Protein AF-A0AAV5F3B6-F1 (afdb_monomer)

Mean predicted aligned error: 8.03 Å

InterPro domains:
  IPR004567 Type II pantothenate kinase [PF03630] (88-217)
  IPR004567 Type II pantothenate kinase [PTHR12280] (15-216)
  IPR043129 ATPase, nucleotide binding domain [SSF53067] (38-120)
  IPR043129 ATPase, nucleotide binding domain [SSF53067] (95-216)

Structure (mmCIF, N/CA/C/O backbone):
data_AF-A0AAV5F3B6-F1
#
_entry.id   AF-A0AAV5F3B6-F1
#
loop_
_atom_site.group_PDB
_atom_site.id
_atom_site.type_symbol
_atom_site.label_atom_id
_atom_site.label_alt_id
_atom_site.label_comp_id
_atom_site.label_asym_id
_atom_site.label_entity_id
_atom_site.label_seq_id
_atom_site.pdbx_PDB_ins_code
_atom_site.Cartn_x
_atom_site.Cartn_y
_atom_site.Cartn_z
_atom_site.occupancy
_atom_site.B_iso_or_equiv
_atom_site.auth_seq_id
_atom_site.auth_comp_id
_atom_site.auth_asym_id
_atom_site.auth_atom_id
_atom_site.pdbx_PDB_model_num
ATOM 1 N N . MET A 1 1 ? 31.828 6.232 -10.418 1.00 32.69 1 MET A N 1
ATOM 2 C CA . MET A 1 1 ? 31.497 5.158 -11.374 1.00 32.69 1 MET A CA 1
ATOM 3 C C . MET A 1 1 ? 29.989 5.104 -11.452 1.00 32.69 1 MET A C 1
ATOM 5 O O . MET A 1 1 ? 29.364 4.749 -10.462 1.00 32.69 1 MET A O 1
ATOM 9 N N . ASP A 1 2 ? 29.434 5.573 -12.563 1.00 35.88 2 ASP A N 1
ATOM 10 C CA . ASP A 1 2 ? 27.999 5.560 -12.844 1.00 35.88 2 ASP A CA 1
ATOM 11 C C . ASP A 1 2 ? 27.589 4.092 -13.039 1.00 35.88 2 ASP A C 1
ATOM 13 O O . ASP A 1 2 ? 27.848 3.499 -14.087 1.00 35.88 2 ASP A O 1
ATOM 17 N N . ARG A 1 3 ? 27.117 3.433 -11.970 1.00 43.25 3 ARG A N 1
ATOM 18 C CA . ARG A 1 3 ? 26.595 2.064 -12.076 1.00 43.25 3 ARG A CA 1
ATOM 19 C C . ARG A 1 3 ? 25.326 2.184 -12.905 1.00 43.25 3 ARG A C 1
ATOM 21 O O . ARG A 1 3 ? 24.381 2.815 -12.445 1.00 43.25 3 ARG A O 1
ATOM 28 N N . GLY A 1 4 ? 25.359 1.652 -14.128 1.00 45.22 4 GLY A N 1
ATOM 29 C CA . GLY A 1 4 ? 24.300 1.799 -15.122 1.00 45.22 4 GLY A CA 1
ATOM 30 C C . GLY A 1 4 ? 22.920 1.666 -14.492 1.00 45.22 4 GLY A C 1
ATOM 31 O O . GLY A 1 4 ? 22.523 0.576 -14.084 1.00 45.22 4 GLY A O 1
ATOM 32 N N . ARG A 1 5 ? 22.206 2.791 -14.375 1.00 54.03 5 ARG A N 1
ATOM 33 C CA . ARG A 1 5 ? 20.802 2.792 -13.972 1.00 54.03 5 ARG A CA 1
ATOM 34 C C . ARG A 1 5 ? 20.055 1.923 -14.968 1.00 54.03 5 ARG A C 1
ATOM 36 O O . ARG A 1 5 ? 19.946 2.291 -16.138 1.00 54.03 5 ARG A O 1
ATOM 43 N N . VAL A 1 6 ? 19.546 0.784 -14.508 1.00 61.62 6 VAL A N 1
ATOM 44 C CA . VAL A 1 6 ? 18.617 0.004 -15.317 1.00 61.62 6 VAL A CA 1
ATOM 45 C C . VAL A 1 6 ? 17.385 0.873 -15.525 1.00 61.62 6 VAL A C 1
ATOM 47 O O . VAL A 1 6 ? 16.712 1.265 -14.572 1.00 61.62 6 VAL A O 1
ATOM 50 N N . THR A 1 7 ? 17.151 1.251 -16.775 1.00 65.56 7 THR A N 1
ATOM 51 C CA . THR A 1 7 ? 15.946 1.978 -17.158 1.00 65.56 7 THR A CA 1
ATOM 52 C C . THR A 1 7 ? 14.887 0.929 -17.443 1.00 65.56 7 THR A C 1
ATOM 54 O O . THR A 1 7 ? 15.075 0.092 -18.321 1.00 65.56 7 THR A O 1
ATOM 57 N N . PHE A 1 8 ? 13.814 0.939 -16.660 1.00 77.06 8 PHE A N 1
ATOM 58 C CA . PHE A 1 8 ? 12.676 0.062 -16.891 1.00 77.06 8 PHE A CA 1
ATOM 59 C C . PHE A 1 8 ? 11.841 0.616 -18.044 1.00 77.06 8 PHE A C 1
ATOM 61 O O . PHE A 1 8 ? 11.410 1.770 -17.993 1.00 77.06 8 PHE A O 1
ATOM 68 N N . ASP A 1 9 ? 11.613 -0.209 -19.062 1.00 83.81 9 ASP A N 1
ATOM 69 C CA . ASP A 1 9 ? 10.619 0.061 -20.091 1.00 83.81 9 ASP A CA 1
ATOM 70 C C . ASP A 1 9 ? 9.290 -0.580 -19.676 1.00 83.81 9 ASP A C 1
ATOM 72 O O . ASP A 1 9 ? 9.165 -1.804 -19.617 1.00 83.81 9 ASP A O 1
ATOM 76 N N . PHE A 1 10 ? 8.316 0.266 -19.345 1.00 87.75 10 PHE A N 1
ATOM 77 C CA . PHE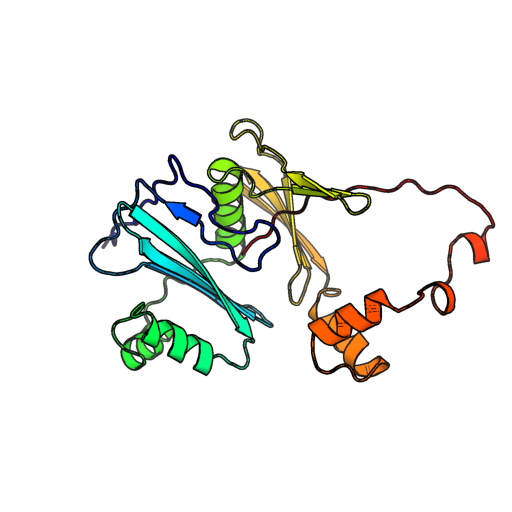 A 1 10 ? 6.962 -0.143 -18.967 1.00 87.75 10 PHE A CA 1
ATOM 78 C C . PHE A 1 10 ? 5.992 -0.133 -20.159 1.00 87.75 10 PHE A C 1
ATOM 80 O O . PHE A 1 10 ? 4.783 -0.254 -19.972 1.00 87.75 10 PHE A O 1
ATOM 87 N N . THR A 1 11 ? 6.486 0.031 -21.389 1.00 88.81 11 THR A N 1
ATOM 88 C CA . THR A 1 11 ? 5.640 -0.009 -22.585 1.00 88.81 11 THR A CA 1
ATOM 89 C C . THR A 1 11 ? 4.931 -1.359 -22.679 1.00 88.81 11 THR A C 1
ATOM 91 O O . THR A 1 11 ? 5.567 -2.409 -22.653 1.00 88.81 11 THR A O 1
ATOM 94 N N . GLY A 1 12 ? 3.599 -1.334 -22.773 1.00 88.75 12 GLY A N 1
ATOM 95 C CA . GLY A 1 12 ? 2.782 -2.550 -22.824 1.00 88.75 12 GLY A CA 1
ATOM 96 C C . GLY A 1 12 ? 2.701 -3.318 -21.502 1.00 88.75 12 GLY A C 1
ATOM 97 O O . GLY A 1 12 ? 2.283 -4.473 -21.513 1.00 88.75 12 GLY A O 1
ATOM 98 N N . ALA A 1 13 ? 3.113 -2.713 -20.385 1.00 91.88 13 ALA A N 1
ATOM 99 C CA . ALA A 1 13 ? 3.002 -3.348 -19.085 1.00 91.88 13 ALA A CA 1
ATOM 100 C C . ALA A 1 13 ? 1.536 -3.530 -18.668 1.00 91.88 13 ALA A C 1
ATOM 102 O O . ALA A 1 13 ? 0.698 -2.649 -18.864 1.00 91.88 13 ALA A O 1
ATOM 103 N N . GLU A 1 14 ? 1.235 -4.678 -18.069 1.00 92.31 14 GLU A N 1
ATOM 104 C CA . GLU A 1 14 ? -0.123 -5.050 -17.673 1.00 92.31 14 GLU A CA 1
ATOM 105 C C . GLU A 1 14 ? -0.122 -5.787 -16.335 1.00 92.31 14 GLU A C 1
ATOM 107 O O . GLU A 1 14 ? 0.789 -6.561 -16.034 1.00 92.31 14 GLU A O 1
ATOM 112 N N . ILE A 1 15 ? -1.158 -5.566 -15.527 1.00 91.19 15 ILE A N 1
ATOM 113 C CA . ILE A 1 15 ? -1.381 -6.359 -14.317 1.00 91.19 15 ILE A CA 1
ATOM 114 C C . ILE A 1 15 ? -1.911 -7.727 -14.755 1.00 91.19 15 ILE A C 1
ATOM 116 O O . ILE A 1 15 ? -2.947 -7.812 -15.414 1.00 91.19 15 ILE A O 1
ATOM 120 N N . ARG A 1 16 ? -1.209 -8.799 -14.385 1.00 89.06 16 ARG A N 1
ATOM 121 C CA . ARG A 1 16 ? -1.643 -10.179 -14.616 1.00 89.06 16 ARG A CA 1
ATOM 122 C C . ARG A 1 16 ? -2.132 -10.787 -13.313 1.00 89.06 16 ARG A C 1
ATOM 124 O O . ARG A 1 16 ? -1.423 -10.778 -12.316 1.00 89.06 16 ARG A O 1
ATOM 131 N N . GLY A 1 17 ? -3.325 -11.367 -13.335 1.00 82.75 17 GLY A N 1
ATOM 132 C CA . GLY A 1 17 ? -3.944 -11.987 -12.166 1.00 82.75 17 GLY A CA 1
ATOM 133 C C . GLY A 1 17 ? -5.201 -11.256 -11.716 1.00 82.75 17 GLY A C 1
ATOM 134 O O . GLY A 1 17 ? -5.738 -10.410 -12.428 1.00 82.75 17 GLY A O 1
ATOM 135 N N . ASP A 1 18 ? -5.691 -11.638 -10.543 1.00 78.94 18 ASP A N 1
ATOM 136 C CA . ASP A 1 18 ? -6.875 -11.036 -9.945 1.00 78.94 18 ASP A CA 1
ATOM 137 C C . ASP A 1 18 ? -6.549 -9.634 -9.407 1.00 78.94 18 ASP A C 1
ATOM 139 O O . ASP A 1 18 ? -5.638 -9.481 -8.592 1.00 78.94 18 ASP A O 1
ATOM 143 N N . LEU A 1 19 ? -7.301 -8.622 -9.853 1.00 70.88 19 LEU A N 1
ATOM 144 C CA . LEU A 1 19 ? -7.174 -7.242 -9.371 1.00 70.88 19 LEU A CA 1
ATOM 145 C C . LEU A 1 19 ? -7.590 -7.103 -7.901 1.00 70.88 19 LEU A C 1
ATOM 147 O O . LEU A 1 19 ? -7.135 -6.181 -7.229 1.00 70.88 19 LEU A O 1
ATOM 151 N N . GLU A 1 20 ? -8.434 -8.010 -7.404 1.00 69.25 20 GLU A N 1
ATOM 152 C CA . GLU A 1 20 ? -8.802 -8.086 -5.986 1.00 69.25 20 GLU A CA 1
ATOM 153 C C . GLU A 1 20 ? -7.831 -8.968 -5.178 1.00 69.25 20 GLU A C 1
ATOM 155 O O . GLU A 1 20 ? -7.863 -8.982 -3.943 1.00 69.25 20 GLU A O 1
ATOM 160 N N . GLY A 1 21 ? -6.931 -9.684 -5.860 1.00 69.25 21 GLY A N 1
ATOM 161 C CA . GLY A 1 21 ? -5.908 -10.519 -5.247 1.00 69.25 21 GLY A CA 1
ATOM 162 C C . GLY A 1 21 ? -4.825 -9.698 -4.542 1.00 69.25 21 GLY A C 1
ATOM 163 O O . GLY A 1 21 ? -4.504 -8.572 -4.921 1.00 69.25 21 GLY A O 1
ATOM 164 N N . ARG A 1 22 ? -4.198 -10.278 -3.509 1.00 73.00 22 ARG A N 1
ATOM 165 C CA . ARG A 1 22 ? -3.000 -9.672 -2.908 1.00 73.00 22 ARG A CA 1
ATOM 166 C C . ARG A 1 22 ? -1.838 -9.773 -3.902 1.00 73.00 22 ARG A C 1
ATOM 168 O O . ARG A 1 22 ? -1.475 -10.877 -4.297 1.00 73.00 22 ARG A O 1
ATOM 175 N N . ASN A 1 23 ? -1.216 -8.635 -4.212 1.00 82.81 23 ASN A N 1
ATOM 176 C CA . ASN A 1 23 ? 0.057 -8.534 -4.935 1.00 82.81 23 ASN A CA 1
ATOM 177 C C . ASN A 1 23 ? 0.071 -9.184 -6.340 1.00 82.81 23 ASN A C 1
ATOM 179 O O . ASN A 1 23 ? 0.939 -10.023 -6.603 1.00 82.81 23 ASN A O 1
ATOM 183 N N . PRO A 1 24 ? -0.849 -8.823 -7.257 1.00 90.25 24 PRO A N 1
ATOM 184 C CA . PRO A 1 24 ? -0.819 -9.372 -8.608 1.00 90.25 24 PRO A CA 1
ATOM 185 C C . PRO A 1 24 ? 0.486 -8.972 -9.328 1.00 90.25 24 PRO A C 1
ATOM 187 O O . PRO A 1 24 ? 0.923 -7.821 -9.209 1.00 90.25 24 PRO A O 1
ATOM 190 N N . PRO A 1 25 ? 1.142 -9.894 -10.056 1.00 92.00 25 PRO A N 1
ATOM 191 C CA . PRO A 1 25 ? 2.334 -9.567 -10.828 1.00 92.00 25 PRO A CA 1
ATOM 192 C C . PRO A 1 25 ? 2.024 -8.575 -11.952 1.00 92.00 25 PRO A C 1
ATOM 194 O O . PRO A 1 25 ? 0.950 -8.590 -12.553 1.00 92.00 25 PRO A O 1
ATOM 197 N N . ILE A 1 26 ? 3.003 -7.739 -12.284 1.00 92.88 26 ILE A N 1
ATOM 198 C CA . ILE A 1 26 ? 2.945 -6.840 -13.439 1.00 92.88 26 ILE A CA 1
ATOM 199 C C . ILE A 1 26 ? 3.857 -7.408 -14.516 1.00 92.88 26 ILE A C 1
ATOM 201 O O . ILE A 1 26 ? 5.066 -7.517 -14.319 1.00 92.88 26 ILE A O 1
ATOM 205 N N . PHE A 1 27 ? 3.293 -7.767 -15.662 1.00 92.81 27 PHE A N 1
ATOM 206 C CA . PHE A 1 27 ? 4.072 -8.211 -16.807 1.00 92.81 27 PHE A CA 1
ATOM 207 C C . PHE A 1 27 ? 4.740 -7.027 -17.503 1.00 92.81 27 PHE A C 1
ATOM 209 O O . PHE A 1 27 ? 4.128 -5.981 -17.697 1.00 92.81 27 PHE A O 1
ATOM 216 N N . LEU A 1 28 ? 6.000 -7.214 -17.886 1.00 90.88 28 LEU A N 1
ATOM 217 C CA . LEU A 1 28 ? 6.871 -6.243 -18.534 1.00 90.88 28 LEU A CA 1
ATOM 218 C C . LEU A 1 28 ? 7.398 -6.865 -19.842 1.00 90.88 28 LEU A C 1
ATOM 220 O O . LEU A 1 28 ? 8.428 -7.546 -19.820 1.00 90.88 28 LEU A O 1
ATOM 224 N N . PRO A 1 29 ? 6.716 -6.665 -20.987 1.00 86.56 29 PRO A N 1
ATOM 225 C CA . PRO A 1 29 ? 7.078 -7.326 -22.246 1.00 86.56 29 PRO A CA 1
ATOM 226 C C . PRO A 1 29 ? 8.406 -6.832 -22.825 1.00 86.56 29 PRO A C 1
ATOM 228 O O . PRO A 1 29 ? 9.132 -7.588 -23.463 1.00 86.56 29 PRO A O 1
ATOM 231 N N . CYS A 1 30 ? 8.727 -5.555 -22.617 1.00 82.12 30 CYS A N 1
ATOM 232 C CA . CYS A 1 30 ? 9.922 -4.918 -23.172 1.00 82.12 30 CYS A CA 1
ATOM 233 C C . CYS A 1 30 ? 11.153 -5.062 -22.269 1.00 82.12 30 CYS A C 1
ATOM 235 O O . CYS A 1 30 ? 12.254 -4.667 -22.655 1.00 82.12 30 CYS A O 1
ATOM 237 N N . LEU A 1 31 ? 10.988 -5.640 -21.077 1.00 74.81 31 LEU A N 1
ATOM 238 C CA . LEU A 1 31 ? 12.096 -5.932 -20.187 1.00 74.81 31 LEU A CA 1
ATOM 239 C C . LEU A 1 31 ? 12.569 -7.364 -20.431 1.00 74.81 31 LEU A C 1
ATOM 241 O O . LEU A 1 31 ? 11.905 -8.328 -20.067 1.00 74.81 31 LEU A O 1
ATOM 245 N N . GLN A 1 32 ? 13.754 -7.490 -21.018 1.00 67.62 32 GLN A N 1
ATOM 246 C CA . GLN A 1 32 ? 14.528 -8.724 -20.980 1.00 67.62 32 GLN A CA 1
ATOM 247 C C . GLN A 1 32 ? 15.550 -8.558 -19.865 1.00 67.62 32 GLN A C 1
ATOM 249 O O . GLN A 1 32 ? 16.559 -7.868 -20.030 1.00 67.62 32 GLN A O 1
ATOM 254 N N . THR A 1 33 ? 15.262 -9.109 -18.687 1.00 58.97 33 THR A N 1
ATOM 255 C CA . THR A 1 33 ? 16.208 -9.055 -17.572 1.00 58.97 33 THR A CA 1
ATOM 256 C C . THR A 1 33 ? 17.557 -9.639 -17.990 1.00 58.97 33 THR A C 1
ATOM 258 O O . THR A 1 33 ? 17.635 -10.744 -18.530 1.00 58.97 33 THR A O 1
ATOM 261 N N . ALA A 1 34 ? 18.634 -8.896 -17.714 1.00 56.25 34 ALA A N 1
ATOM 262 C CA . ALA A 1 34 ? 19.990 -9.432 -17.727 1.00 56.25 34 ALA A CA 1
ATOM 263 C C . ALA A 1 34 ? 20.096 -10.625 -16.754 1.00 56.25 34 ALA A C 1
ATOM 265 O O . ALA A 1 34 ? 19.210 -10.841 -15.931 1.00 56.25 34 ALA A O 1
ATOM 266 N N . ALA A 1 35 ? 21.200 -11.375 -16.802 1.00 58.31 35 ALA A N 1
ATOM 267 C CA . ALA A 1 35 ? 21.408 -12.601 -16.017 1.00 58.31 35 ALA A CA 1
ATOM 268 C C . ALA A 1 35 ? 21.230 -12.474 -14.481 1.00 58.31 35 ALA A C 1
ATOM 270 O O . ALA A 1 35 ? 21.263 -13.490 -13.793 1.00 58.31 35 ALA A O 1
ATOM 271 N N . SER A 1 36 ? 21.053 -11.264 -13.935 1.00 65.69 36 SER A N 1
ATOM 272 C CA . SER A 1 36 ? 20.777 -11.012 -12.519 1.00 65.69 36 SER A CA 1
ATOM 273 C C . SER A 1 36 ? 19.402 -10.352 -12.314 1.00 65.69 36 SER A C 1
ATOM 275 O O . SER A 1 36 ? 19.165 -9.293 -12.908 1.00 65.69 36 SER A O 1
ATOM 277 N N . PRO A 1 37 ? 18.534 -10.899 -11.443 1.00 78.12 37 PRO A N 1
ATOM 278 C CA . PRO A 1 37 ? 17.270 -10.266 -11.076 1.00 78.12 37 PRO A CA 1
ATOM 279 C C . PRO A 1 37 ? 17.505 -8.943 -10.334 1.00 78.12 37 PRO A C 1
ATOM 281 O O . PRO A 1 37 ? 18.480 -8.777 -9.599 1.00 78.12 37 PRO A O 1
ATOM 284 N N . LEU A 1 38 ? 16.596 -7.989 -10.522 1.00 83.44 38 LEU A N 1
ATOM 285 C CA . LEU A 1 38 ? 16.545 -6.753 -9.749 1.00 83.44 38 LEU A CA 1
ATOM 286 C C . LEU A 1 38 ? 15.642 -6.947 -8.536 1.00 83.44 38 LEU A C 1
ATOM 288 O O . LEU A 1 38 ? 14.578 -7.554 -8.644 1.00 83.44 38 LEU A O 1
ATOM 292 N N . VAL A 1 39 ? 16.054 -6.394 -7.397 1.00 86.50 39 VAL A N 1
ATOM 293 C CA . VAL A 1 39 ? 15.295 -6.419 -6.145 1.00 86.50 39 VAL A CA 1
ATOM 294 C C . VAL A 1 39 ? 15.350 -5.047 -5.478 1.00 86.50 39 VAL A C 1
ATOM 296 O O . VAL A 1 39 ? 16.411 -4.434 -5.365 1.00 86.50 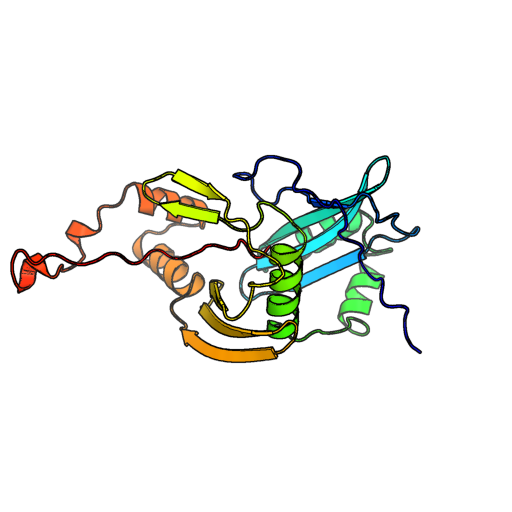39 VAL A O 1
ATOM 299 N N . ALA A 1 40 ? 14.192 -4.566 -5.041 1.00 88.94 40 ALA A N 1
ATOM 300 C CA . ALA A 1 40 ? 14.013 -3.378 -4.223 1.00 88.94 40 ALA A CA 1
ATOM 301 C C . ALA A 1 40 ? 13.290 -3.768 -2.932 1.00 88.94 40 ALA A C 1
ATOM 303 O O . ALA A 1 40 ? 12.422 -4.641 -2.942 1.00 88.94 40 ALA A O 1
ATOM 304 N N . ILE A 1 41 ? 13.668 -3.136 -1.818 1.00 89.50 41 ILE A N 1
ATOM 305 C CA . ILE A 1 41 ? 13.172 -3.488 -0.486 1.00 89.50 41 ILE A CA 1
ATOM 306 C C . ILE A 1 41 ? 12.808 -2.215 0.272 1.00 89.50 41 ILE A C 1
ATOM 308 O O . ILE A 1 41 ? 13.654 -1.339 0.455 1.00 89.50 41 ILE A O 1
ATOM 312 N N . ASP A 1 42 ? 11.566 -2.147 0.744 1.00 91.56 42 ASP A N 1
ATOM 313 C CA . ASP A 1 42 ? 11.080 -1.143 1.690 1.00 91.56 42 ASP A CA 1
ATOM 314 C C . ASP A 1 42 ? 10.930 -1.777 3.079 1.00 91.56 42 ASP A C 1
ATOM 316 O O . ASP A 1 42 ? 10.076 -2.639 3.299 1.00 91.56 42 ASP A O 1
ATOM 320 N N . ILE A 1 43 ? 11.764 -1.350 4.030 1.00 89.88 43 ILE A N 1
ATOM 321 C CA . ILE A 1 43 ? 11.716 -1.806 5.424 1.00 89.88 43 ILE A CA 1
ATOM 322 C C . ILE A 1 43 ? 10.998 -0.745 6.262 1.00 89.88 43 ILE A C 1
ATOM 324 O O . ILE A 1 43 ? 11.615 0.181 6.792 1.00 89.88 43 ILE A O 1
ATOM 328 N N . GLY A 1 44 ? 9.690 -0.921 6.433 1.00 89.19 44 GLY A N 1
ATOM 329 C CA . GLY A 1 44 ? 8.859 -0.028 7.231 1.00 89.19 44 GLY A CA 1
ATOM 330 C C . GLY A 1 44 ? 8.956 -0.261 8.744 1.00 89.19 44 GLY A C 1
ATOM 331 O O . GLY A 1 44 ? 9.786 -1.014 9.266 1.00 89.19 44 GLY A O 1
ATOM 332 N N . GLY A 1 45 ? 8.056 0.390 9.487 1.00 88.94 45 GLY A N 1
ATOM 333 C CA . GLY A 1 45 ? 7.901 0.188 10.933 1.00 88.94 45 GLY A CA 1
ATOM 334 C C . GLY A 1 45 ? 7.335 -1.189 11.295 1.00 88.94 45 GLY A C 1
ATOM 335 O O . GLY A 1 45 ? 7.777 -1.792 12.269 1.00 88.94 45 GLY A O 1
ATOM 336 N N . THR A 1 46 ? 6.408 -1.697 10.479 1.00 91.00 46 THR A N 1
ATOM 337 C CA . THR A 1 46 ? 5.656 -2.939 10.741 1.00 91.00 46 THR A CA 1
ATOM 338 C C . THR A 1 46 ? 5.894 -4.027 9.695 1.00 91.00 46 THR A C 1
ATOM 340 O O . THR A 1 46 ? 5.947 -5.201 10.048 1.00 91.00 46 THR A O 1
ATOM 343 N N . LEU A 1 47 ? 6.054 -3.653 8.425 1.00 93.31 47 LEU A N 1
ATOM 344 C CA . LEU A 1 47 ? 6.158 -4.576 7.294 1.00 93.31 47 LEU A CA 1
ATOM 345 C C . LEU A 1 47 ? 7.435 -4.319 6.499 1.00 93.31 47 LEU A C 1
ATOM 347 O O . LEU A 1 47 ? 7.874 -3.173 6.388 1.00 93.31 47 LEU A O 1
ATOM 351 N N . ILE A 1 48 ? 7.967 -5.381 5.909 1.00 92.75 48 ILE A N 1
ATOM 352 C CA . ILE A 1 48 ? 8.986 -5.359 4.865 1.00 92.75 48 ILE A CA 1
ATOM 353 C C . ILE A 1 48 ? 8.277 -5.674 3.549 1.00 92.75 48 ILE A C 1
ATOM 355 O O . ILE A 1 48 ? 7.540 -6.657 3.481 1.00 92.75 48 ILE A O 1
ATOM 359 N N . LYS A 1 49 ? 8.478 -4.858 2.516 1.00 93.88 49 LYS A N 1
ATOM 360 C CA . LYS A 1 49 ? 7.938 -5.103 1.175 1.00 93.88 49 LYS A CA 1
ATOM 361 C C . LYS A 1 49 ? 9.085 -5.268 0.200 1.00 93.88 49 LYS A C 1
ATOM 363 O O . LYS A 1 49 ? 10.089 -4.563 0.294 1.00 93.88 49 LYS A O 1
ATOM 368 N N . LEU A 1 50 ? 8.925 -6.204 -0.719 1.00 93.38 50 LEU A N 1
ATOM 369 C CA . LEU A 1 50 ? 9.855 -6.469 -1.799 1.00 93.38 50 LEU A CA 1
ATOM 370 C C . LEU A 1 50 ? 9.147 -6.240 -3.120 1.00 93.38 50 LEU A C 1
ATOM 372 O O . LEU A 1 50 ? 8.032 -6.722 -3.306 1.00 93.38 50 LEU A O 1
ATOM 376 N N . ALA A 1 51 ? 9.849 -5.598 -4.042 1.00 92.94 51 ALA A N 1
ATOM 377 C CA . ALA A 1 51 ? 9.525 -5.598 -5.457 1.00 92.94 51 ALA A CA 1
ATOM 378 C C . ALA A 1 51 ? 10.718 -6.201 -6.202 1.00 92.94 51 ALA A C 1
ATOM 380 O O . ALA A 1 51 ? 11.851 -5.753 -6.018 1.00 92.94 51 ALA A O 1
ATOM 381 N N . TYR A 1 52 ? 10.496 -7.239 -7.001 1.00 91.38 52 TYR A N 1
ATOM 382 C CA . TYR A 1 52 ? 11.577 -7.948 -7.681 1.00 91.38 52 TYR A CA 1
ATOM 383 C C . TYR A 1 52 ? 11.167 -8.415 -9.070 1.00 91.38 52 TYR A C 1
ATOM 385 O O . TYR A 1 52 ? 9.991 -8.643 -9.343 1.00 91.38 52 TYR A O 1
ATOM 393 N N . THR A 1 53 ? 12.142 -8.540 -9.964 1.00 89.94 53 THR A N 1
ATOM 394 C CA . THR A 1 53 ? 11.908 -9.004 -11.333 1.00 89.94 53 THR A CA 1
ATOM 395 C C . THR A 1 53 ? 12.150 -10.502 -11.450 1.00 89.94 53 THR A C 1
ATOM 397 O O . THR A 1 53 ? 13.204 -10.974 -11.022 1.00 89.94 53 THR A O 1
ATOM 400 N N . ALA A 1 54 ? 11.247 -11.222 -12.107 1.00 89.00 54 ALA A N 1
ATOM 401 C CA . ALA A 1 54 ? 11.416 -12.624 -12.476 1.00 89.00 54 ALA A CA 1
ATOM 402 C C . ALA A 1 54 ? 11.270 -12.799 -13.995 1.00 89.00 54 ALA A C 1
ATOM 404 O O . ALA A 1 54 ? 10.412 -12.169 -14.613 1.00 89.00 54 ALA A O 1
ATOM 405 N N . SER A 1 55 ? 12.086 -13.657 -14.612 1.00 85.81 55 SER A N 1
ATOM 406 C CA . SER A 1 55 ? 11.937 -13.999 -16.033 1.00 85.81 55 SER A CA 1
ATOM 407 C C . SER A 1 55 ? 10.622 -14.746 -16.268 1.00 85.81 55 SER A C 1
ATOM 409 O O . SER A 1 55 ? 10.308 -15.689 -15.542 1.00 85.81 55 SER A O 1
ATOM 411 N N . CYS A 1 56 ? 9.868 -14.356 -17.295 1.00 81.75 56 CYS A N 1
ATOM 412 C CA . CYS A 1 56 ? 8.589 -14.968 -17.640 1.00 81.75 56 CYS A CA 1
ATOM 413 C C . CYS A 1 56 ? 8.445 -15.078 -19.163 1.00 81.75 56 CYS A C 1
ATOM 415 O O . CYS A 1 56 ? 8.095 -14.105 -19.829 1.00 81.75 56 CYS A O 1
ATOM 417 N N . GLY A 1 57 ? 8.714 -16.273 -19.707 1.00 81.00 57 GLY A N 1
ATOM 418 C CA . GLY A 1 57 ? 8.591 -16.572 -21.139 1.00 81.00 57 GLY A CA 1
ATOM 419 C C . GLY A 1 57 ? 9.324 -15.555 -22.016 1.00 81.00 57 GLY A C 1
ATOM 420 O O . GLY A 1 57 ? 10.550 -15.477 -21.983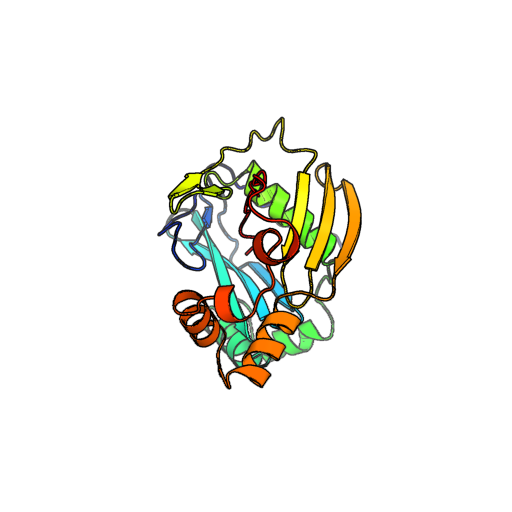 1.00 81.00 57 GLY A O 1
ATOM 421 N N . ASP A 1 58 ? 8.544 -14.768 -22.757 1.00 81.00 58 ASP A N 1
ATOM 422 C CA . ASP A 1 58 ? 9.019 -13.772 -23.722 1.00 81.00 58 ASP A CA 1
ATOM 423 C C . ASP A 1 58 ? 9.344 -12.394 -23.097 1.00 81.00 58 ASP A C 1
ATOM 425 O O . ASP A 1 58 ? 9.685 -11.461 -23.822 1.00 81.00 58 ASP A O 1
ATOM 429 N N . GLY A 1 59 ? 9.253 -12.246 -21.769 1.00 85.94 59 GLY A N 1
ATOM 430 C CA . GLY A 1 59 ? 9.560 -11.003 -21.050 1.00 85.94 59 GLY A CA 1
ATOM 431 C C . GLY A 1 59 ? 9.914 -11.218 -19.574 1.00 85.94 59 GLY A C 1
ATOM 432 O O . GLY A 1 59 ? 10.477 -12.246 -19.180 1.00 85.94 59 GLY A O 1
ATOM 433 N N . SER A 1 60 ? 9.568 -10.246 -18.731 1.00 89.81 60 SER A N 1
ATOM 434 C CA . SER A 1 60 ? 9.758 -10.316 -17.278 1.00 89.81 60 SER A CA 1
ATOM 435 C C . SER A 1 60 ? 8.481 -9.951 -16.527 1.00 89.81 60 SER A C 1
ATOM 437 O O . SER A 1 60 ? 7.584 -9.312 -17.062 1.00 89.81 60 SER A O 1
ATOM 439 N N . GLU A 1 61 ? 8.402 -10.332 -15.260 1.00 91.50 61 GLU A N 1
ATOM 440 C CA . GLU A 1 61 ? 7.360 -9.896 -14.335 1.00 91.50 61 GLU A CA 1
ATOM 441 C C . GLU A 1 61 ? 7.981 -9.112 -13.186 1.00 91.50 61 GLU A C 1
ATOM 443 O O . GLU A 1 61 ? 8.960 -9.558 -12.590 1.00 91.50 61 GLU A O 1
ATOM 448 N N . LEU A 1 62 ? 7.386 -7.973 -12.845 1.00 92.12 62 LEU A N 1
ATOM 449 C CA . LEU A 1 62 ? 7.573 -7.329 -11.555 1.00 92.12 62 LEU A CA 1
ATOM 450 C C . LEU A 1 62 ? 6.620 -7.986 -10.554 1.00 92.12 62 LEU A C 1
ATOM 452 O O . LEU A 1 62 ? 5.399 -7.926 -10.702 1.00 92.12 62 LEU A O 1
ATOM 456 N N . ARG A 1 63 ? 7.193 -8.634 -9.548 1.00 93.12 63 ARG A N 1
ATOM 457 C CA . ARG A 1 63 ? 6.487 -9.363 -8.497 1.00 93.12 63 ARG A CA 1
ATOM 458 C C . ARG A 1 63 ? 6.680 -8.678 -7.159 1.00 93.12 63 ARG A C 1
ATOM 460 O O . ARG A 1 63 ? 7.677 -7.985 -6.944 1.00 93.12 63 ARG A O 1
ATOM 467 N N . PHE A 1 64 ? 5.741 -8.926 -6.253 1.00 93.69 64 PHE A N 1
ATOM 468 C CA . PHE A 1 64 ? 5.739 -8.319 -4.932 1.00 93.69 64 PHE A CA 1
ATOM 469 C C . PHE A 1 64 ? 5.614 -9.369 -3.838 1.00 93.69 64 PHE A C 1
ATOM 471 O O . PHE A 1 64 ? 4.871 -10.341 -3.967 1.00 93.69 64 PHE A O 1
ATOM 478 N N . ALA A 1 65 ? 6.331 -9.155 -2.742 1.00 93.69 65 ALA A N 1
ATOM 479 C CA . ALA A 1 65 ? 6.221 -9.967 -1.540 1.00 93.69 65 ALA A CA 1
ATOM 480 C C . ALA A 1 65 ? 6.202 -9.065 -0.306 1.00 93.69 65 ALA A C 1
ATOM 482 O O . ALA A 1 65 ? 6.809 -7.995 -0.291 1.00 93.69 65 ALA A O 1
ATOM 483 N N . THR A 1 66 ? 5.500 -9.494 0.737 1.00 93.31 66 THR A N 1
ATOM 484 C CA . THR A 1 66 ? 5.350 -8.721 1.971 1.00 93.31 66 THR A CA 1
ATOM 485 C C . THR A 1 66 ? 5.563 -9.629 3.167 1.00 93.31 66 THR A C 1
ATOM 487 O O . THR A 1 66 ? 4.978 -10.706 3.246 1.00 93.31 66 THR A O 1
ATOM 490 N N . PHE A 1 67 ? 6.372 -9.167 4.111 1.00 93.00 67 PHE A N 1
ATOM 491 C CA . PHE A 1 67 ? 6.713 -9.880 5.334 1.00 93.00 67 PHE A CA 1
ATOM 492 C C . PHE A 1 67 ? 6.460 -8.978 6.533 1.00 93.00 67 PHE A C 1
ATOM 494 O O . PHE A 1 67 ? 6.608 -7.757 6.464 1.00 93.00 67 PHE A O 1
ATOM 501 N N . GLU A 1 68 ? 6.108 -9.569 7.667 1.00 91.62 68 GLU A N 1
ATOM 502 C CA . GLU A 1 68 ? 6.117 -8.830 8.923 1.00 91.62 68 GLU A CA 1
ATOM 503 C C . GLU A 1 68 ? 7.561 -8.521 9.317 1.00 91.62 68 GLU A C 1
ATOM 505 O O . GLU A 1 68 ? 8.440 -9.371 9.205 1.00 91.62 68 GLU A O 1
ATOM 510 N N . LYS A 1 69 ? 7.827 -7.310 9.812 1.00 90.12 69 LYS A N 1
ATOM 511 C CA . LYS A 1 69 ? 9.193 -6.863 10.121 1.00 90.12 69 LYS A CA 1
ATOM 512 C C . LYS A 1 69 ? 9.922 -7.776 11.103 1.00 90.12 69 LYS A C 1
ATOM 514 O O . LYS A 1 69 ? 11.131 -7.945 11.002 1.00 90.12 69 LYS A O 1
ATOM 519 N N . HIS A 1 70 ? 9.197 -8.346 12.062 1.00 90.06 70 HIS A N 1
ATOM 520 C CA . HIS A 1 70 ? 9.774 -9.257 13.048 1.00 90.06 70 HIS A CA 1
ATOM 521 C C . HIS A 1 70 ? 10.122 -10.639 12.462 1.00 90.06 70 HIS A C 1
ATOM 523 O O . HIS A 1 70 ? 10.843 -11.392 13.102 1.00 90.06 70 HIS A O 1
ATOM 529 N N . ARG A 1 71 ? 9.658 -10.943 11.242 1.00 90.38 71 ARG A N 1
ATOM 530 C CA . ARG A 1 71 ? 9.973 -12.140 10.445 1.00 90.38 71 ARG A CA 1
ATOM 531 C C . ARG A 1 71 ? 10.986 -11.813 9.341 1.00 90.38 71 ARG A C 1
ATOM 533 O O . ARG A 1 71 ? 10.853 -12.234 8.196 1.00 90.38 71 ARG A O 1
ATOM 540 N N . LEU A 1 72 ? 11.988 -11.001 9.680 1.00 87.50 72 LEU A N 1
ATOM 541 C CA . LEU A 1 72 ? 13.044 -10.588 8.753 1.00 87.50 72 LEU A CA 1
ATOM 542 C C . LEU A 1 72 ? 13.838 -11.791 8.213 1.00 87.50 72 LEU A C 1
ATOM 544 O O . LEU A 1 72 ? 14.240 -11.777 7.053 1.00 87.50 72 LEU A O 1
ATOM 548 N N . ASP A 1 73 ? 14.022 -12.837 9.020 1.00 88.31 73 ASP A N 1
ATOM 549 C CA . ASP A 1 73 ? 14.699 -14.060 8.581 1.00 88.31 73 ASP A CA 1
ATOM 550 C C . ASP A 1 73 ? 13.940 -14.769 7.454 1.00 88.31 73 ASP A C 1
ATOM 552 O O . ASP A 1 73 ? 14.551 -15.098 6.440 1.00 88.31 73 ASP A O 1
ATOM 556 N N . ASP A 1 74 ? 12.615 -14.888 7.554 1.00 92.50 74 ASP A N 1
ATOM 557 C CA . ASP A 1 74 ? 11.775 -15.479 6.504 1.00 92.50 74 ASP A CA 1
ATOM 558 C C . ASP A 1 74 ? 11.851 -14.676 5.197 1.00 92.50 74 ASP A C 1
ATOM 560 O O . ASP A 1 74 ? 11.869 -15.242 4.104 1.00 92.50 74 ASP A O 1
ATOM 564 N N . CYS A 1 75 ? 11.946 -13.345 5.295 1.00 90.88 75 CYS A N 1
ATOM 565 C CA . CYS A 1 75 ? 12.199 -12.489 4.136 1.00 90.88 75 CYS A CA 1
ATOM 566 C C . CYS A 1 75 ? 13.550 -12.824 3.484 1.00 90.88 75 CYS A C 1
ATOM 568 O O . CYS A 1 75 ? 13.650 -12.841 2.258 1.00 90.88 75 CYS A O 1
ATOM 570 N N . PHE A 1 76 ? 14.599 -13.086 4.268 1.00 86.38 76 PHE A N 1
ATOM 571 C CA . PHE A 1 76 ? 15.906 -13.463 3.725 1.00 86.38 76 PHE A CA 1
ATOM 572 C C . PHE A 1 76 ? 15.905 -14.863 3.115 1.00 86.38 76 PHE A C 1
ATOM 574 O O . PHE A 1 76 ? 16.487 -15.053 2.047 1.00 86.38 76 PHE A O 1
ATOM 581 N N . GLU A 1 77 ? 15.244 -15.822 3.760 1.00 89.31 77 GLU A N 1
ATOM 582 C CA . GLU A 1 77 ? 15.058 -17.169 3.217 1.00 89.31 77 GLU A CA 1
ATOM 583 C C . GLU A 1 77 ? 14.322 -17.119 1.877 1.00 89.31 77 GLU A C 1
ATOM 585 O O . GLU A 1 77 ? 14.745 -17.768 0.922 1.00 89.31 77 GLU A O 1
ATOM 590 N N . PHE A 1 78 ? 13.295 -16.272 1.764 1.00 91.88 78 PHE A N 1
ATOM 591 C CA . PHE A 1 78 ? 12.586 -16.036 0.511 1.00 91.88 78 PHE A CA 1
ATOM 592 C C . PHE A 1 78 ? 13.494 -15.458 -0.584 1.00 91.88 78 PHE A C 1
ATOM 594 O O . PHE A 1 78 ? 13.553 -16.005 -1.682 1.00 91.88 78 PHE A O 1
ATOM 601 N N . ILE A 1 79 ? 14.247 -14.389 -0.292 1.00 88.62 79 ILE A N 1
ATOM 602 C CA . ILE A 1 79 ? 15.182 -13.775 -1.255 1.00 88.62 79 ILE A CA 1
ATOM 603 C C . ILE A 1 79 ? 16.200 -14.811 -1.761 1.00 88.62 79 ILE A C 1
ATOM 605 O O . ILE A 1 79 ? 16.539 -14.818 -2.946 1.00 88.62 79 ILE A O 1
ATOM 609 N N . GLN A 1 80 ? 16.692 -15.678 -0.871 1.00 85.62 80 GLN A N 1
ATOM 610 C CA . GLN A 1 80 ? 17.636 -16.734 -1.222 1.00 85.62 80 GLN A CA 1
ATOM 611 C C . GLN A 1 80 ? 16.983 -17.825 -2.080 1.00 85.62 80 GLN A C 1
ATOM 613 O O . GLN A 1 80 ? 17.573 -18.236 -3.077 1.00 85.62 80 GLN A O 1
ATOM 618 N N . ALA A 1 81 ? 15.783 -18.280 -1.712 1.00 89.06 81 ALA A N 1
ATOM 619 C CA . ALA A 1 81 ? 15.045 -19.307 -2.445 1.00 89.06 81 ALA A CA 1
ATOM 620 C C . ALA A 1 81 ? 14.689 -18.860 -3.873 1.00 89.06 81 ALA A C 1
ATOM 622 O O . ALA A 1 81 ? 14.792 -19.651 -4.807 1.00 89.06 81 ALA A O 1
ATOM 623 N N . GLU A 1 82 ? 14.355 -17.581 -4.050 1.00 88.38 82 GLU A N 1
ATOM 624 C CA . GLU A 1 82 ? 14.083 -16.962 -5.353 1.00 88.38 82 GLU A CA 1
ATOM 625 C C . GLU A 1 82 ? 15.365 -16.611 -6.139 1.00 88.38 82 GLU A C 1
ATOM 627 O O . GLU A 1 82 ? 15.297 -16.094 -7.254 1.00 88.38 82 GLU A O 1
ATOM 632 N N . GLY A 1 83 ? 16.557 -16.859 -5.579 1.00 85.81 83 GLY A N 1
ATOM 633 C CA . GLY A 1 83 ? 17.834 -16.563 -6.236 1.00 85.81 83 GLY A CA 1
ATOM 634 C C . GLY A 1 83 ? 18.059 -15.071 -6.508 1.00 85.81 83 GLY A C 1
ATOM 635 O O . GLY A 1 83 ? 18.824 -14.714 -7.404 1.00 85.81 83 GLY A O 1
ATOM 636 N N . LEU A 1 84 ? 17.398 -14.188 -5.748 1.00 83.88 84 LEU A N 1
ATOM 637 C CA . LEU A 1 84 ? 17.441 -12.737 -5.970 1.00 83.88 84 LEU A CA 1
ATOM 638 C C . LEU A 1 84 ? 18.791 -12.125 -5.595 1.00 83.88 84 LEU A C 1
ATOM 640 O O . LEU A 1 84 ? 19.150 -11.047 -6.070 1.00 83.88 84 LEU A O 1
ATOM 644 N N . VAL A 1 85 ? 19.545 -12.810 -4.735 1.00 76.75 85 VAL A N 1
ATOM 645 C CA . VAL A 1 85 ? 20.893 -12.421 -4.324 1.00 76.75 85 VAL A CA 1
ATOM 646 C C . VAL A 1 85 ? 21.815 -13.646 -4.290 1.00 76.75 85 VAL A C 1
ATOM 648 O O . VAL A 1 85 ? 21.357 -14.733 -3.943 1.00 76.75 85 VAL A O 1
ATOM 651 N N . PRO A 1 86 ? 23.117 -13.496 -4.607 1.00 65.69 86 PRO A N 1
ATOM 652 C CA . PRO A 1 86 ? 24.037 -14.634 -4.714 1.00 65.69 86 PRO A CA 1
ATOM 653 C C . PRO A 1 86 ? 24.231 -15.433 -3.415 1.00 65.69 86 PRO A C 1
ATOM 655 O O . PRO A 1 86 ? 24.445 -16.640 -3.475 1.00 65.69 86 PRO A O 1
ATOM 658 N N . SER A 1 87 ? 24.175 -14.785 -2.242 1.00 66.38 87 SER A N 1
ATOM 659 C CA . SER A 1 87 ? 24.231 -15.459 -0.936 1.00 66.38 87 SER A CA 1
ATOM 660 C C . SER A 1 87 ? 23.643 -14.604 0.201 1.00 66.38 87 SER A C 1
ATOM 662 O O . SER A 1 87 ? 23.608 -13.373 0.106 1.00 66.38 87 SER A O 1
ATOM 664 N N . LY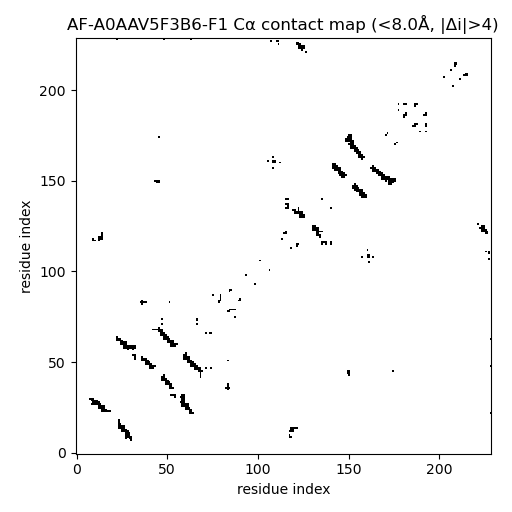S A 1 88 ? 23.196 -15.253 1.294 1.00 62.09 88 LYS A N 1
ATOM 665 C CA . LYS A 1 88 ? 22.696 -14.589 2.519 1.00 62.09 88 LYS A CA 1
ATOM 666 C C . LYS A 1 88 ? 23.784 -13.740 3.181 1.00 62.09 88 LYS A C 1
ATOM 668 O O . LYS A 1 88 ? 23.505 -12.610 3.572 1.00 62.09 88 LYS A O 1
ATOM 673 N N . ASP A 1 89 ? 25.016 -14.244 3.245 1.00 65.19 89 ASP A N 1
ATOM 674 C CA . ASP A 1 89 ? 26.154 -13.506 3.802 1.00 65.19 89 ASP A CA 1
ATOM 675 C C . ASP A 1 89 ? 26.517 -12.306 2.931 1.00 65.19 89 ASP A C 1
ATOM 677 O O . ASP A 1 89 ? 26.724 -11.217 3.458 1.00 65.19 89 ASP A O 1
ATOM 681 N N . ASP A 1 90 ? 26.512 -12.444 1.601 1.00 64.69 90 ASP A N 1
ATOM 682 C CA . ASP A 1 90 ? 26.686 -11.293 0.712 1.00 64.69 90 ASP A CA 1
ATOM 683 C C . ASP A 1 90 ? 25.581 -10.270 0.920 1.00 64.69 90 ASP A C 1
ATOM 685 O O . ASP A 1 90 ? 25.846 -9.075 0.873 1.00 64.69 90 ASP A O 1
ATOM 689 N N . PHE A 1 91 ? 24.346 -10.711 1.146 1.00 64.44 91 PHE A N 1
ATOM 690 C CA . PHE A 1 91 ? 23.222 -9.813 1.348 1.00 64.44 91 PHE A CA 1
ATOM 691 C C . PHE A 1 91 ? 23.283 -9.085 2.694 1.00 64.44 91 PHE A C 1
ATOM 693 O O . PHE A 1 91 ? 23.153 -7.866 2.713 1.00 64.44 91 PHE A O 1
ATOM 700 N N . LEU A 1 92 ? 23.567 -9.784 3.796 1.00 63.53 92 LEU A N 1
ATOM 701 C CA . LEU A 1 92 ? 23.742 -9.193 5.127 1.00 63.53 92 LEU A CA 1
ATOM 702 C C . LEU A 1 92 ? 24.972 -8.273 5.184 1.00 63.53 92 LEU A C 1
ATOM 704 O O . LEU A 1 92 ? 24.882 -7.147 5.676 1.00 63.53 92 LEU A O 1
ATOM 708 N N . ASN A 1 93 ? 26.097 -8.693 4.598 1.00 62.44 93 ASN A N 1
ATOM 709 C CA . ASN A 1 93 ? 27.299 -7.864 4.485 1.00 62.44 93 ASN A CA 1
ATOM 710 C C . ASN A 1 93 ? 27.061 -6.639 3.581 1.00 62.44 93 ASN A C 1
ATOM 712 O O . ASN A 1 93 ? 27.564 -5.552 3.869 1.00 62.44 93 ASN A O 1
ATOM 716 N N . LYS A 1 94 ? 26.248 -6.767 2.519 1.00 52.84 94 LYS A N 1
ATOM 717 C CA . LYS A 1 94 ? 25.823 -5.636 1.671 1.00 52.84 94 LYS A CA 1
ATOM 718 C C . LYS A 1 94 ? 24.783 -4.743 2.344 1.00 52.84 94 LYS A C 1
ATOM 720 O O . LYS A 1 94 ? 24.835 -3.538 2.111 1.00 52.84 94 LYS A O 1
ATOM 725 N N . LEU A 1 95 ? 23.907 -5.270 3.205 1.00 57.69 95 LEU A N 1
ATOM 726 C CA . LEU A 1 95 ? 22.990 -4.476 4.034 1.00 57.69 95 LEU A CA 1
ATOM 727 C C . LEU A 1 95 ? 23.763 -3.531 4.958 1.00 57.69 95 LEU A C 1
ATOM 729 O O . LEU A 1 95 ? 23.305 -2.423 5.228 1.00 57.69 95 LEU A O 1
ATOM 733 N N . HIS A 1 96 ? 24.957 -3.946 5.387 1.00 45.81 96 HIS A N 1
ATOM 734 C CA . HIS A 1 96 ? 25.845 -3.112 6.181 1.00 45.81 96 HIS A CA 1
ATOM 735 C C . HIS A 1 96 ? 26.691 -2.111 5.365 1.00 45.81 96 HIS A C 1
ATOM 737 O O . HIS A 1 96 ? 27.159 -1.152 5.978 1.00 45.81 96 HIS A O 1
ATOM 743 N N . VAL A 1 97 ? 26.899 -2.258 4.036 1.00 41.62 97 VAL A N 1
ATOM 744 C CA . VAL A 1 97 ? 27.866 -1.388 3.303 1.00 41.62 97 VAL A CA 1
ATOM 745 C C . VAL A 1 97 ? 27.531 -0.984 1.839 1.00 41.62 97 VAL A C 1
ATOM 747 O O . VAL A 1 97 ? 28.144 -0.044 1.346 1.00 41.62 97 VAL A O 1
ATOM 750 N N . HIS A 1 98 ? 26.554 -1.545 1.111 1.00 47.59 98 HIS A N 1
ATOM 751 C CA . HIS A 1 98 ? 26.266 -1.114 -0.283 1.00 47.59 98 HIS A CA 1
ATOM 752 C C . HIS A 1 98 ? 24.787 -1.206 -0.708 1.00 47.59 98 HIS A C 1
ATOM 754 O O . HIS A 1 98 ? 24.476 -1.626 -1.823 1.00 47.59 98 HIS A O 1
ATOM 760 N N . LEU A 1 99 ? 23.866 -0.777 0.154 1.00 60.03 99 LEU A N 1
ATOM 761 C CA . LEU A 1 99 ? 22.535 -0.360 -0.288 1.00 60.03 99 LEU A CA 1
ATOM 762 C C . LEU A 1 99 ? 22.608 1.103 -0.724 1.00 60.03 99 LEU A C 1
ATOM 764 O O . LEU A 1 99 ? 23.000 1.958 0.073 1.00 60.03 99 LEU A O 1
ATOM 768 N N . ASP A 1 100 ? 22.200 1.405 -1.956 1.00 64.38 100 ASP A N 1
ATOM 769 C CA . ASP A 1 100 ? 21.876 2.782 -2.327 1.00 64.38 100 ASP A CA 1
ATOM 770 C C . ASP A 1 100 ? 20.631 3.168 -1.524 1.00 64.38 100 ASP A C 1
ATOM 772 O O . ASP A 1 100 ? 19.499 2.920 -1.930 1.00 64.38 100 ASP A O 1
ATOM 776 N N . LYS A 1 101 ? 20.841 3.682 -0.308 1.00 73.81 101 LYS A N 1
ATOM 777 C CA . LYS A 1 101 ? 19.754 4.101 0.568 1.00 73.81 101 LYS A CA 1
ATOM 778 C C . LYS A 1 101 ? 19.042 5.271 -0.097 1.00 73.81 101 LYS A C 1
ATOM 780 O O . LYS A 1 101 ? 19.580 6.374 -0.173 1.00 73.81 101 LYS A O 1
ATOM 785 N N . LEU A 1 102 ? 17.828 5.016 -0.561 1.00 82.88 102 LEU A N 1
ATOM 786 C CA . LEU A 1 102 ? 16.964 6.025 -1.150 1.00 82.88 102 LEU A CA 1
ATOM 787 C C . LEU A 1 102 ? 16.086 6.671 -0.072 1.00 82.88 102 LEU A C 1
ATOM 789 O O . LEU A 1 102 ? 15.814 6.077 0.975 1.00 82.88 102 LEU A O 1
ATOM 793 N N . HIS A 1 103 ? 15.659 7.908 -0.314 1.00 87.69 103 HIS A N 1
ATOM 794 C CA . HIS A 1 103 ? 14.754 8.615 0.583 1.00 87.69 103 HIS A CA 1
ATOM 795 C C . HIS A 1 103 ? 13.321 8.086 0.416 1.00 87.69 103 HIS A C 1
ATOM 797 O O . HIS A 1 103 ? 12.795 8.065 -0.696 1.00 87.69 103 HIS A O 1
ATOM 803 N N . GLU A 1 104 ? 12.664 7.706 1.515 1.00 85.81 104 GLU A N 1
ATOM 804 C CA . GLU A 1 104 ? 11.349 7.038 1.515 1.00 85.81 104 GLU A CA 1
ATOM 805 C C . GLU A 1 104 ? 10.304 7.772 0.658 1.00 85.81 104 GLU A C 1
ATOM 807 O O . GLU A 1 104 ? 9.698 7.179 -0.232 1.00 85.81 104 GLU A O 1
ATOM 812 N N . PHE A 1 105 ? 10.144 9.086 0.852 1.00 88.62 105 PHE A N 1
ATOM 813 C CA . PHE A 1 105 ? 9.170 9.871 0.082 1.00 88.62 105 PHE A CA 1
ATOM 814 C C . PHE A 1 105 ? 9.523 9.997 -1.402 1.00 88.62 105 PHE A C 1
ATOM 816 O O . PHE A 1 105 ? 8.620 10.082 -2.230 1.00 88.62 105 PHE A O 1
ATOM 823 N N . GLU A 1 106 ? 10.808 9.970 -1.763 1.00 90.62 106 GLU A N 1
ATOM 824 C CA . GLU A 1 106 ? 11.202 9.994 -3.174 1.00 90.62 106 GLU A CA 1
ATOM 825 C C . GLU A 1 106 ? 10.846 8.673 -3.854 1.00 90.62 106 GLU A C 1
ATOM 827 O O . GLU A 1 106 ? 10.304 8.693 -4.960 1.00 90.62 106 GLU A O 1
ATOM 832 N N . CYS A 1 107 ? 11.092 7.539 -3.186 1.00 90.88 107 CYS A N 1
ATOM 833 C CA . CYS A 1 107 ? 10.675 6.218 -3.658 1.00 90.88 107 CYS A CA 1
ATOM 834 C C . CYS A 1 107 ? 9.159 6.131 -3.802 1.00 90.88 107 CYS A C 1
ATOM 836 O O . CYS A 1 107 ? 8.672 5.712 -4.846 1.00 90.88 107 CYS A O 1
ATOM 838 N N . LEU A 1 108 ? 8.426 6.582 -2.783 1.00 92.25 108 LEU A N 1
ATOM 839 C CA . LEU A 1 108 ? 6.968 6.583 -2.752 1.00 92.25 108 LEU A CA 1
ATOM 840 C C . LEU A 1 108 ? 6.371 7.381 -3.917 1.00 92.25 108 LEU A C 1
ATOM 842 O O . LEU A 1 108 ? 5.549 6.869 -4.674 1.00 92.25 108 LEU A O 1
ATOM 846 N N . VAL A 1 109 ? 6.814 8.629 -4.095 1.00 93.06 109 VAL A N 1
ATOM 847 C CA . VAL A 1 109 ? 6.331 9.505 -5.172 1.00 93.06 109 VAL A CA 1
ATOM 848 C C . VAL A 1 109 ? 6.754 8.974 -6.541 1.00 93.06 109 VAL A C 1
ATOM 850 O O . VAL A 1 109 ? 5.948 8.973 -7.471 1.00 93.06 109 VAL A O 1
ATOM 853 N N . SER A 1 110 ? 7.992 8.493 -6.683 1.00 91.50 110 SER A N 1
ATOM 854 C CA . SER A 1 110 ? 8.487 7.952 -7.955 1.00 91.50 110 SER A CA 1
ATOM 855 C C . SER A 1 110 ? 7.751 6.673 -8.352 1.00 91.50 110 SER A C 1
ATOM 857 O O . SER A 1 110 ? 7.315 6.562 -9.495 1.00 91.50 110 SER A O 1
ATOM 859 N N . GLY A 1 111 ? 7.566 5.741 -7.414 1.00 91.19 111 GLY A N 1
ATOM 860 C CA . GLY A 1 111 ? 6.830 4.496 -7.621 1.00 91.19 111 GLY A CA 1
ATOM 861 C C . GLY A 1 111 ? 5.370 4.754 -7.983 1.00 91.19 111 GLY A C 1
ATOM 862 O O . GLY A 1 111 ? 4.906 4.266 -9.010 1.00 91.19 111 GLY A O 1
ATOM 863 N N . ALA A 1 112 ? 4.676 5.609 -7.222 1.00 92.31 112 ALA A N 1
ATOM 864 C CA . ALA A 1 112 ? 3.297 5.994 -7.523 1.00 92.31 112 ALA A CA 1
ATOM 865 C C . ALA A 1 112 ? 3.166 6.632 -8.917 1.00 92.31 112 ALA A C 1
ATOM 867 O O . ALA A 1 112 ? 2.288 6.255 -9.688 1.00 92.31 112 ALA A O 1
ATOM 868 N N . ASN A 1 113 ? 4.067 7.550 -9.281 1.00 92.00 113 ASN A N 1
ATOM 869 C CA . ASN A 1 113 ? 4.080 8.161 -10.612 1.00 92.00 113 ASN A CA 1
ATOM 870 C C . ASN A 1 113 ? 4.315 7.140 -11.731 1.00 92.00 113 ASN A C 1
ATOM 872 O O . ASN A 1 113 ? 3.721 7.265 -12.799 1.00 92.00 113 ASN A O 1
ATOM 876 N N . VAL A 1 114 ? 5.196 6.159 -11.520 1.00 89.75 114 VAL A N 1
ATOM 877 C CA . VAL A 1 114 ? 5.451 5.097 -12.502 1.00 89.75 114 VAL A CA 1
ATOM 878 C C . VAL A 1 114 ? 4.212 4.229 -12.678 1.00 89.75 114 VAL A C 1
ATOM 880 O O . VAL A 1 114 ? 3.793 4.030 -13.817 1.00 89.75 114 VAL A O 1
ATOM 883 N N . MET A 1 115 ? 3.600 3.779 -11.581 1.00 90.44 115 MET A N 1
ATOM 884 C CA . MET A 1 115 ? 2.385 2.968 -11.631 1.00 90.44 115 MET A CA 1
ATOM 885 C C . MET A 1 115 ? 1.265 3.722 -12.351 1.00 90.44 115 MET A C 1
ATOM 887 O O . MET A 1 115 ? 0.777 3.262 -13.379 1.00 90.44 115 MET A O 1
ATOM 891 N N . LEU A 1 116 ? 0.922 4.926 -11.881 1.00 90.69 116 LEU A N 1
ATOM 892 C CA . LEU A 1 116 ? -0.220 5.698 -12.387 1.00 90.69 116 LEU A CA 1
ATOM 893 C C . LEU A 1 116 ? -0.104 6.081 -13.864 1.00 90.69 116 LEU A C 1
ATOM 895 O O . LEU A 1 116 ? -1.122 6.249 -14.523 1.00 90.69 116 LEU A O 1
ATOM 899 N N . LYS A 1 117 ? 1.116 6.244 -14.388 1.00 89.38 117 LYS A N 1
ATOM 900 C CA . LYS A 1 117 ? 1.327 6.639 -15.788 1.00 89.38 117 LYS A CA 1
ATOM 901 C C . LYS A 1 117 ? 1.422 5.478 -16.755 1.00 89.38 117 LYS A C 1
ATOM 903 O O . LYS A 1 117 ? 1.110 5.666 -17.926 1.00 89.38 117 LYS A O 1
ATOM 908 N N . ASN A 1 118 ? 1.960 4.350 -16.301 1.00 88.81 118 ASN A N 1
ATOM 909 C CA . ASN A 1 118 ? 2.393 3.291 -17.208 1.00 88.81 118 ASN A CA 1
ATOM 910 C C . ASN A 1 118 ? 1.621 1.988 -17.024 1.00 88.81 118 ASN A C 1
ATOM 912 O O . ASN A 1 118 ? 1.687 1.149 -17.914 1.00 88.81 118 ASN A O 1
ATOM 916 N N . ILE A 1 119 ? 0.914 1.806 -15.903 1.00 89.56 119 ILE A N 1
ATOM 917 C CA . ILE A 1 119 ? 0.231 0.554 -15.569 1.00 89.56 119 ILE A CA 1
ATOM 918 C C . ILE A 1 119 ? -1.286 0.795 -15.514 1.00 89.56 119 ILE A C 1
ATOM 920 O O . ILE A 1 119 ? -1.812 1.233 -14.484 1.00 89.56 119 ILE A O 1
ATOM 924 N N . PRO A 1 120 ? -2.021 0.514 -16.606 1.00 87.88 120 PRO A N 1
ATOM 925 C CA . PRO A 1 120 ? -3.475 0.596 -16.612 1.00 87.88 120 PRO A CA 1
ATOM 926 C C . PRO A 1 120 ? -4.100 -0.274 -15.514 1.00 87.88 120 PRO A C 1
ATOM 928 O O . PRO A 1 120 ? -3.617 -1.363 -15.211 1.00 87.88 120 PRO A O 1
ATOM 931 N N . GLY A 1 121 ? -5.189 0.208 -14.913 1.00 86.75 121 GLY A N 1
ATOM 932 C CA . GLY A 1 121 ? -5.905 -0.516 -13.857 1.00 86.75 121 GLY A CA 1
ATOM 933 C C . GLY A 1 121 ? -5.264 -0.442 -12.467 1.00 86.75 121 GLY A C 1
ATOM 934 O O . GLY A 1 121 ? -5.825 -0.990 -11.525 1.00 86.75 121 GLY A O 1
ATOM 935 N N . THR A 1 122 ? -4.139 0.266 -12.300 1.00 87.00 122 THR A N 1
ATOM 936 C CA . THR A 1 122 ? -3.499 0.427 -10.982 1.00 87.00 122 THR A CA 1
ATOM 937 C C . THR A 1 122 ? -4.301 1.307 -10.015 1.00 87.00 122 THR A C 1
ATOM 939 O O . THR A 1 122 ? -4.194 1.136 -8.808 1.00 87.00 122 THR A O 1
ATOM 942 N N . ALA A 1 123 ? -5.110 2.247 -10.515 1.00 89.00 123 ALA A N 1
ATOM 943 C CA . ALA A 1 123 ? -5.928 3.136 -9.692 1.00 89.00 123 ALA A CA 1
ATOM 944 C C . ALA A 1 123 ? -7.406 2.755 -9.778 1.00 89.00 123 ALA A C 1
ATOM 946 O O . ALA A 1 123 ? -7.909 2.425 -10.855 1.00 89.00 123 ALA A O 1
ATOM 947 N N . PHE A 1 124 ? -8.125 2.856 -8.662 1.00 88.75 124 PHE A N 1
ATOM 948 C CA . PHE A 1 124 ? -9.559 2.588 -8.620 1.00 88.75 124 PHE A CA 1
ATOM 949 C C . PHE A 1 124 ? -10.279 3.425 -7.554 1.00 88.75 124 PHE A C 1
ATOM 951 O O . PHE A 1 124 ? -9.687 3.954 -6.611 1.00 88.75 124 PHE A O 1
ATOM 958 N N . THR A 1 125 ? -11.595 3.545 -7.706 1.00 89.50 125 THR A N 1
ATOM 959 C CA . THR A 1 125 ? -12.507 3.983 -6.648 1.00 89.50 125 THR A CA 1
ATOM 960 C C . THR A 1 125 ? -13.280 2.790 -6.114 1.00 89.50 125 THR A C 1
ATOM 962 O O . THR A 1 125 ? -13.567 1.840 -6.843 1.00 89.50 125 THR A O 1
ATOM 965 N N . TYR A 1 126 ? -13.625 2.845 -4.831 1.00 85.56 126 TYR A N 1
ATOM 966 C CA . TYR A 1 126 ? -14.503 1.871 -4.200 1.00 85.56 126 TYR A CA 1
ATOM 967 C C . TYR A 1 126 ? -15.658 2.612 -3.535 1.00 85.56 126 TYR A C 1
ATOM 969 O O . TYR A 1 126 ? -15.466 3.307 -2.537 1.00 85.56 126 TYR A O 1
ATOM 977 N N . MET A 1 127 ? -16.852 2.500 -4.112 1.00 87.75 127 MET A N 1
ATOM 978 C CA . MET A 1 127 ? -18.069 3.119 -3.585 1.00 87.75 127 MET A CA 1
ATOM 979 C C . MET A 1 127 ? -19.211 2.115 -3.601 1.00 87.75 127 MET A C 1
ATOM 981 O O . MET A 1 127 ? -19.358 1.363 -4.559 1.00 87.75 127 MET A O 1
ATOM 985 N N . ASP A 1 128 ? -20.002 2.099 -2.527 1.00 86.94 128 ASP A N 1
ATOM 986 C CA . ASP A 1 128 ? -21.189 1.247 -2.379 1.00 86.94 128 ASP A CA 1
ATOM 987 C C . ASP A 1 128 ? -20.932 -0.237 -2.705 1.00 86.94 128 ASP A C 1
ATOM 989 O O . ASP A 1 128 ? -21.724 -0.903 -3.368 1.00 86.94 128 ASP A O 1
ATOM 993 N N . GLY A 1 129 ? -19.786 -0.757 -2.254 1.00 84.06 129 GLY A N 1
ATOM 994 C CA . GLY A 1 129 ? -19.400 -2.153 -2.474 1.00 84.06 129 GLY A CA 1
ATOM 995 C C . GLY A 1 129 ? -18.863 -2.459 -3.876 1.00 84.06 129 GLY A C 1
ATOM 996 O O . GLY A 1 129 ? -18.638 -3.621 -4.196 1.00 84.06 129 GLY A O 1
ATOM 997 N N . LYS A 1 130 ? -18.677 -1.442 -4.725 1.00 86.62 130 LYS A N 1
ATOM 998 C CA . LYS A 1 130 ? -18.255 -1.604 -6.115 1.00 86.62 130 LYS A CA 1
ATOM 999 C C . LYS A 1 130 ? -16.900 -0.954 -6.368 1.00 86.62 130 LYS A C 1
ATOM 1001 O O . LYS A 1 130 ? -16.744 0.259 -6.218 1.00 86.62 130 LYS A O 1
ATOM 1006 N N . MET A 1 131 ? -15.957 -1.760 -6.851 1.00 86.50 131 MET A N 1
ATOM 1007 C CA . MET A 1 131 ? -14.689 -1.289 -7.401 1.00 86.50 131 MET A CA 1
ATOM 1008 C C . MET A 1 131 ? -14.872 -0.795 -8.843 1.00 86.50 131 MET A C 1
ATOM 1010 O O . MET A 1 131 ? -15.519 -1.451 -9.659 1.00 86.50 131 MET A O 1
ATOM 1014 N N . THR A 1 132 ? -14.310 0.369 -9.169 1.00 88.44 132 THR A N 1
ATOM 1015 C CA . THR A 1 132 ? -14.265 0.915 -10.534 1.00 88.44 132 THR A CA 1
ATOM 1016 C C . THR A 1 132 ? -12.864 1.439 -10.826 1.00 88.44 132 THR A C 1
ATOM 1018 O O . THR A 1 132 ? -12.391 2.349 -10.151 1.00 88.44 132 THR A O 1
ATOM 1021 N N . THR A 1 133 ? -12.194 0.878 -11.832 1.00 87.62 133 THR A N 1
ATOM 1022 C CA . THR A 1 133 ? -10.867 1.340 -12.262 1.00 87.62 133 THR A CA 1
ATOM 1023 C C . THR A 1 133 ? -10.929 2.772 -12.785 1.00 87.62 133 THR A C 1
ATOM 1025 O O . THR A 1 133 ? -11.859 3.138 -13.506 1.00 87.62 133 THR A O 1
ATOM 1028 N N . VAL A 1 134 ? -9.917 3.567 -12.457 1.00 85.69 134 VAL A N 1
ATOM 1029 C CA . VAL A 1 134 ? -9.759 4.946 -12.914 1.00 85.69 134 VAL A CA 1
ATOM 1030 C C . VAL A 1 134 ? -8.596 4.990 -13.888 1.00 85.69 134 VAL A C 1
ATOM 1032 O O . VAL A 1 134 ? -7.464 4.682 -13.522 1.00 85.69 134 VAL A O 1
ATOM 1035 N N . ASP A 1 135 ? -8.880 5.389 -15.124 1.00 81.06 135 ASP A N 1
ATOM 1036 C CA . ASP A 1 135 ? -7.832 5.659 -16.100 1.00 81.06 135 ASP A CA 1
ATOM 1037 C C . ASP A 1 135 ? -7.266 7.062 -15.854 1.00 81.06 135 ASP A C 1
ATOM 1039 O O . ASP A 1 135 ? -7.966 8.074 -15.977 1.00 81.06 135 ASP A O 1
ATOM 1043 N N . VAL A 1 136 ? -6.005 7.119 -15.434 1.00 81.44 136 VAL A N 1
ATOM 1044 C CA . VAL A 1 136 ? -5.326 8.370 -15.111 1.00 81.44 136 VAL A CA 1
ATOM 1045 C C . VAL A 1 136 ? -4.498 8.786 -16.314 1.00 81.44 136 VAL A C 1
ATOM 1047 O O . VAL A 1 136 ? -3.425 8.249 -16.572 1.00 81.44 136 VAL A O 1
ATOM 1050 N N . SER A 1 137 ? -4.989 9.784 -17.051 1.00 80.81 137 SER A N 1
ATOM 1051 C CA . SER A 1 137 ? -4.265 10.317 -18.205 1.00 80.81 137 SER A CA 1
ATOM 1052 C C . SER A 1 137 ? -2.856 10.781 -17.798 1.00 80.81 137 SER A C 1
ATOM 1054 O O . SER A 1 137 ? -2.736 11.657 -16.932 1.00 80.81 137 SER A O 1
ATOM 1056 N N . PRO A 1 138 ? -1.783 10.309 -18.466 1.00 75.19 138 PRO A N 1
ATOM 1057 C CA . PRO A 1 138 ? -0.414 10.737 -18.170 1.00 75.19 138 PRO A CA 1
ATOM 1058 C C . PRO A 1 138 ? -0.202 12.252 -18.297 1.00 75.19 138 PRO A C 1
ATOM 1060 O O . PRO A 1 138 ? 0.682 12.813 -17.645 1.00 75.19 138 PRO A O 1
ATOM 1063 N N . ASN A 1 139 ? -1.030 12.914 -19.114 1.00 80.62 139 ASN A N 1
ATOM 1064 C CA . ASN A 1 139 ? -0.992 14.355 -19.365 1.00 80.62 139 ASN A CA 1
ATOM 1065 C C . ASN A 1 139 ? -1.712 15.184 -18.290 1.00 80.62 139 ASN A C 1
ATOM 1067 O O . ASN A 1 139 ? -1.551 16.401 -18.270 1.00 80.62 139 ASN A O 1
ATOM 1071 N N . ASN A 1 140 ? -2.494 14.554 -17.407 1.00 84.38 140 ASN A N 1
ATOM 1072 C CA . ASN A 1 140 ? -3.289 15.234 -16.380 1.00 84.38 140 ASN A CA 1
ATOM 1073 C C . ASN A 1 140 ? -3.165 14.564 -14.999 1.00 84.38 140 ASN A C 1
ATOM 1075 O O . ASN A 1 140 ? -4.116 14.540 -14.223 1.00 84.38 140 ASN A O 1
ATOM 1079 N N . LEU A 1 141 ? -1.999 13.983 -14.702 1.00 89.25 141 LEU A N 1
ATOM 1080 C CA . LEU A 1 141 ? -1.761 13.299 -13.429 1.00 89.25 141 LEU A CA 1
ATOM 1081 C C . LEU A 1 141 ? -1.677 14.267 -12.237 1.00 89.25 141 LEU A C 1
ATOM 1083 O O . LEU A 1 141 ? -2.084 13.928 -11.132 1.00 89.25 141 LEU A O 1
ATOM 1087 N N . PHE A 1 142 ? -1.096 15.450 -12.438 1.00 92.38 142 PHE A N 1
ATOM 1088 C CA . PHE A 1 142 ? -0.783 16.383 -11.355 1.00 92.38 142 PHE A CA 1
ATOM 1089 C C . PHE A 1 142 ? -1.775 17.553 -11.303 1.00 92.38 142 PHE A C 1
ATOM 1091 O O . PHE A 1 142 ? -2.224 18.006 -12.355 1.00 92.38 142 PHE A O 1
ATOM 1098 N N . PRO A 1 143 ? -2.028 18.131 -10.113 1.00 94.19 143 PRO A N 1
ATOM 1099 C CA . PRO A 1 143 ? -1.530 17.703 -8.806 1.00 94.19 143 PRO A CA 1
ATOM 1100 C C . PRO A 1 143 ? -2.373 16.573 -8.199 1.00 94.19 143 PRO A C 1
ATOM 1102 O O . PRO A 1 143 ? -3.560 16.451 -8.484 1.00 94.19 143 PRO A O 1
ATOM 1105 N N . TYR A 1 144 ? -1.781 15.800 -7.291 1.00 93.44 144 TYR A N 1
ATOM 1106 C CA . TYR A 1 144 ? -2.516 14.840 -6.464 1.00 93.44 144 TYR A CA 1
ATOM 1107 C C . TYR A 1 144 ? -1.942 14.770 -5.046 1.00 93.44 144 TYR A C 1
ATOM 1109 O O . TYR A 1 144 ? -0.831 15.236 -4.782 1.00 93.44 144 TYR A O 1
ATOM 1117 N N . LEU A 1 145 ? -2.718 14.215 -4.114 1.00 94.81 145 LEU A N 1
ATOM 1118 C CA . LEU A 1 145 ? -2.301 13.998 -2.731 1.00 94.81 145 LEU A CA 1
ATOM 1119 C C . LEU A 1 145 ? -2.103 12.501 -2.495 1.00 94.81 145 LEU A C 1
ATOM 1121 O O . LEU A 1 145 ? -3.029 11.717 -2.678 1.00 94.81 145 LEU A O 1
ATOM 1125 N N . ILE A 1 146 ? -0.910 12.115 -2.054 1.00 94.75 146 ILE A N 1
ATOM 1126 C CA . ILE A 1 146 ? -0.663 10.784 -1.504 1.00 94.75 146 ILE A CA 1
ATOM 1127 C C . ILE A 1 146 ? -1.006 10.825 -0.021 1.00 94.75 146 ILE A C 1
ATOM 1129 O O . ILE A 1 146 ? -0.437 11.623 0.722 1.00 94.75 146 ILE A O 1
ATOM 1133 N N . VAL A 1 147 ? -1.900 9.937 0.406 1.00 95.94 147 VAL A N 1
ATOM 1134 C CA . VAL A 1 147 ? -2.159 9.643 1.819 1.00 95.94 147 VAL A CA 1
ATOM 1135 C C . VAL A 1 147 ? -1.630 8.236 2.086 1.00 95.94 147 VAL A C 1
ATOM 1137 O O . VAL A 1 147 ? -2.319 7.248 1.853 1.00 95.94 147 VAL A O 1
ATOM 1140 N N . ASN A 1 148 ? -0.371 8.142 2.513 1.00 93.69 148 ASN A N 1
ATOM 1141 C CA . ASN A 1 148 ? 0.287 6.867 2.777 1.00 93.69 148 ASN A CA 1
ATOM 1142 C C . ASN A 1 148 ? -0.051 6.393 4.194 1.00 93.69 148 ASN A C 1
ATOM 1144 O O . ASN A 1 148 ? 0.404 6.996 5.169 1.00 93.69 148 ASN A O 1
ATOM 1148 N N . ILE A 1 149 ? -0.859 5.338 4.302 1.00 94.38 149 ILE A N 1
ATOM 1149 C CA . ILE A 1 149 ? -1.319 4.767 5.572 1.00 94.38 149 ILE A CA 1
ATOM 1150 C C . ILE A 1 149 ? -0.485 3.521 5.883 1.00 94.38 149 ILE A C 1
ATOM 1152 O O . ILE A 1 149 ? -0.718 2.447 5.338 1.00 94.38 149 ILE A O 1
ATOM 1156 N N . GLY A 1 150 ? 0.481 3.665 6.787 1.00 92.06 150 GLY A N 1
ATOM 1157 C CA . GLY A 1 150 ? 1.278 2.568 7.334 1.00 92.06 150 GLY A CA 1
ATOM 1158 C C . GLY A 1 150 ? 1.126 2.478 8.853 1.00 92.06 150 GLY A C 1
ATOM 1159 O O . GLY A 1 150 ? 0.029 2.613 9.396 1.00 92.06 150 GLY A O 1
ATOM 1160 N N . THR A 1 151 ? 2.245 2.289 9.563 1.00 92.31 151 THR A N 1
ATOM 1161 C CA . THR A 1 151 ? 2.307 2.403 11.036 1.00 92.31 151 THR A CA 1
ATOM 1162 C C . THR A 1 151 ? 1.714 3.744 11.501 1.00 92.31 151 THR A C 1
ATOM 1164 O O . THR A 1 151 ? 0.874 3.764 12.400 1.00 92.31 151 THR A O 1
ATOM 1167 N N . CYS A 1 152 ? 2.099 4.829 10.822 1.00 92.62 152 CYS A N 1
ATOM 1168 C CA . CYS A 1 152 ? 1.536 6.179 10.916 1.00 92.62 152 CYS A CA 1
ATOM 1169 C C . CYS A 1 152 ? 0.911 6.572 9.564 1.00 92.62 152 CYS A C 1
ATOM 1171 O O . CYS A 1 152 ? 0.972 5.794 8.611 1.00 92.62 152 CYS A O 1
ATOM 1173 N N . VAL A 1 153 ? 0.356 7.781 9.454 1.00 95.44 153 VAL A N 1
ATOM 1174 C CA . VAL A 1 153 ? -0.140 8.325 8.179 1.00 95.44 153 VAL A CA 1
ATOM 1175 C C . VAL A 1 153 ? 0.692 9.530 7.759 1.00 95.44 153 VAL A C 1
ATOM 1177 O O . VAL A 1 153 ? 0.884 10.451 8.555 1.00 95.44 153 VAL A O 1
ATOM 1180 N N . ALA A 1 154 ? 1.147 9.541 6.508 1.00 95.00 154 ALA A N 1
ATOM 1181 C CA . ALA A 1 154 ? 1.832 10.674 5.890 1.00 95.00 154 ALA A CA 1
ATOM 1182 C C . ALA A 1 154 ? 1.023 11.219 4.709 1.00 95.00 154 ALA A C 1
ATOM 1184 O O . ALA A 1 154 ? 0.517 10.454 3.890 1.00 95.00 154 ALA A O 1
ATOM 1185 N N . MET A 1 155 ? 0.920 12.545 4.616 1.00 96.44 155 MET A N 1
ATOM 1186 C CA . MET A 1 155 ? 0.233 13.247 3.534 1.00 96.44 155 MET A CA 1
ATOM 1187 C C . MET A 1 155 ? 1.241 14.066 2.731 1.00 96.44 155 MET A C 1
ATOM 1189 O O . MET A 1 155 ? 1.945 14.916 3.281 1.00 96.44 155 MET A O 1
ATOM 1193 N N . ILE A 1 156 ? 1.314 13.809 1.428 1.00 95.62 156 ILE A N 1
ATOM 1194 C CA . ILE A 1 156 ? 2.310 14.395 0.528 1.00 95.62 156 ILE A CA 1
ATOM 1195 C C . ILE A 1 156 ? 1.590 14.930 -0.703 1.00 95.62 156 ILE A C 1
ATOM 1197 O O . ILE A 1 156 ? 0.919 14.174 -1.406 1.00 95.62 156 ILE A O 1
ATOM 1201 N N . LYS A 1 157 ? 1.734 16.225 -0.987 1.00 96.44 157 LYS A N 1
ATOM 1202 C CA . LYS A 1 157 ? 1.189 16.833 -2.205 1.00 96.44 157 LYS A CA 1
ATOM 1203 C C . LYS A 1 157 ? 2.223 16.699 -3.310 1.00 96.44 157 LYS A C 1
ATOM 1205 O O . LYS A 1 157 ? 3.347 17.174 -3.176 1.00 96.44 157 LYS A O 1
ATOM 1210 N N . VAL A 1 158 ? 1.830 16.082 -4.413 1.00 95.81 158 VAL A N 1
ATOM 1211 C CA . VAL A 1 158 ? 2.671 15.863 -5.587 1.00 95.81 158 VAL A CA 1
ATOM 1212 C C . VAL A 1 158 ? 2.218 16.805 -6.694 1.00 95.81 158 VAL A C 1
ATOM 1214 O O . VAL A 1 158 ? 1.055 16.801 -7.094 1.00 95.81 158 VAL A O 1
ATOM 1217 N N . THR A 1 159 ? 3.137 17.631 -7.186 1.00 95.19 159 THR A N 1
ATOM 1218 C CA . THR A 1 159 ? 2.878 18.639 -8.229 1.00 95.19 159 THR A CA 1
ATOM 1219 C C . THR A 1 159 ? 3.635 18.366 -9.528 1.00 95.19 159 THR A C 1
ATOM 1221 O O . THR A 1 159 ? 3.397 19.041 -10.525 1.00 95.19 159 THR A O 1
ATOM 1224 N N . GLY A 1 160 ? 4.515 17.363 -9.548 1.00 92.12 160 GLY A N 1
ATOM 1225 C CA . GLY A 1 160 ? 5.225 16.897 -10.738 1.00 92.12 160 GLY A CA 1
ATOM 1226 C C . GLY A 1 160 ? 6.001 15.605 -10.471 1.00 92.12 160 GLY A C 1
ATOM 1227 O O . GLY A 1 160 ? 6.048 15.127 -9.340 1.00 92.12 160 GLY A O 1
ATOM 1228 N N . ASN A 1 161 ? 6.669 15.047 -11.490 1.00 85.31 161 ASN A N 1
ATOM 1229 C CA . ASN A 1 161 ? 7.329 13.727 -11.397 1.00 85.31 161 ASN A CA 1
ATOM 1230 C C . ASN A 1 161 ? 8.319 13.589 -10.232 1.00 85.31 161 ASN A C 1
ATOM 1232 O O . ASN A 1 161 ? 8.502 12.498 -9.703 1.00 85.31 161 ASN A O 1
ATOM 1236 N N . LYS A 1 162 ? 9.002 14.682 -9.892 1.00 83.75 162 LYS A N 1
ATOM 1237 C CA . LYS A 1 162 ? 9.998 14.760 -8.813 1.00 83.75 162 LYS A CA 1
ATOM 1238 C C . LYS A 1 162 ? 9.763 15.981 -7.926 1.00 83.75 162 LYS A C 1
ATOM 1240 O O . LYS A 1 162 ? 10.669 16.434 -7.239 1.00 83.75 162 LYS A O 1
ATOM 1245 N N . THR A 1 163 ? 8.566 16.555 -8.001 1.00 92.81 163 THR A N 1
ATOM 1246 C CA . THR A 1 163 ? 8.211 17.772 -7.278 1.00 92.81 163 THR A CA 1
ATOM 1247 C C . THR A 1 163 ? 7.068 17.429 -6.351 1.00 92.81 163 THR A C 1
ATOM 1249 O O . THR A 1 163 ? 5.952 17.146 -6.788 1.00 92.81 163 THR A O 1
ATOM 1252 N N . PHE A 1 164 ? 7.379 17.409 -5.064 1.00 95.50 164 PHE A N 1
ATOM 1253 C CA . PHE A 1 164 ? 6.432 17.106 -4.013 1.00 95.50 164 PHE A CA 1
ATOM 1254 C C . PHE A 1 164 ? 6.755 17.938 -2.778 1.00 95.50 164 PHE A C 1
ATOM 1256 O O . PHE A 1 164 ? 7.897 18.339 -2.556 1.00 95.50 164 PHE A O 1
ATOM 1263 N N . GLU A 1 165 ? 5.733 18.189 -1.976 1.00 95.06 165 GLU A N 1
ATOM 1264 C CA . GLU A 1 165 ? 5.854 18.809 -0.667 1.00 95.06 165 GLU A CA 1
ATOM 1265 C C . GLU A 1 165 ? 5.250 17.877 0.381 1.00 95.06 165 GLU A C 1
ATOM 1267 O O . GLU A 1 165 ? 4.193 17.267 0.189 1.00 95.06 165 GLU A O 1
ATOM 1272 N N . PHE A 1 166 ? 5.941 17.767 1.508 1.00 94.00 166 PHE A N 1
ATOM 1273 C CA . PHE A 1 166 ? 5.382 17.141 2.689 1.00 94.00 166 PHE A CA 1
ATOM 1274 C C . PHE A 1 166 ? 4.328 18.081 3.280 1.00 94.00 166 PHE A C 1
ATOM 1276 O O . PHE A 1 166 ? 4.639 19.229 3.592 1.00 94.00 166 PHE A O 1
ATOM 1283 N N . VAL A 1 167 ? 3.09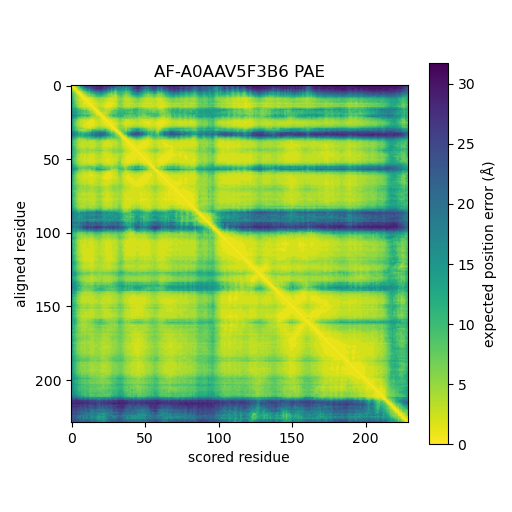0 17.603 3.411 1.00 96.56 167 VAL A N 1
ATOM 1284 C CA . VAL A 1 167 ? 1.978 18.415 3.918 1.00 96.56 167 VAL A CA 1
ATOM 1285 C C . VAL A 1 167 ? 1.885 18.268 5.429 1.00 96.56 167 VAL A C 1
ATOM 1287 O O . VAL A 1 167 ? 1.995 19.250 6.156 1.00 96.56 167 VAL A O 1
ATOM 1290 N N . THR A 1 168 ? 1.665 17.043 5.909 1.00 96.62 168 THR A N 1
ATOM 1291 C CA . THR A 1 168 ? 1.520 16.745 7.340 1.00 96.62 168 THR A CA 1
ATOM 1292 C C . THR A 1 168 ? 1.565 15.237 7.604 1.00 96.62 168 THR A C 1
ATOM 1294 O O . THR A 1 168 ? 1.549 14.425 6.675 1.00 96.62 168 THR A O 1
ATOM 1297 N N . THR A 1 169 ? 1.578 14.852 8.880 1.00 95.69 169 THR A N 1
ATOM 1298 C CA . THR A 1 169 ? 1.413 13.474 9.355 1.00 95.69 169 THR A CA 1
ATOM 1299 C C . THR A 1 169 ? 0.416 13.393 10.505 1.00 95.69 169 THR A C 1
ATOM 1301 O O . THR A 1 169 ? 0.128 14.372 11.189 1.00 95.69 169 THR A O 1
ATOM 1304 N N . THR A 1 170 ? -0.082 12.184 10.753 1.00 96.25 170 THR A N 1
ATOM 1305 C CA . THR A 1 170 ? -0.712 11.818 12.024 1.00 96.25 170 THR A CA 1
ATOM 1306 C C . THR A 1 170 ? -0.152 10.489 12.518 1.00 96.25 170 THR A C 1
ATOM 1308 O O . THR A 1 170 ? 0.157 9.587 11.736 1.00 96.25 170 THR A O 1
ATOM 1311 N N . ASN A 1 171 ? -0.006 10.367 13.834 1.00 94.75 171 ASN A N 1
ATOM 1312 C CA . ASN A 1 171 ? 0.354 9.116 14.499 1.00 94.75 171 ASN A CA 1
ATOM 1313 C C . ASN A 1 171 ? -0.848 8.168 14.664 1.00 94.75 171 ASN A C 1
ATOM 1315 O O . ASN A 1 171 ? -0.663 7.017 15.053 1.00 94.75 171 ASN A O 1
ATOM 1319 N N . ILE A 1 172 ? -2.063 8.618 14.334 1.00 96.00 172 ILE A N 1
A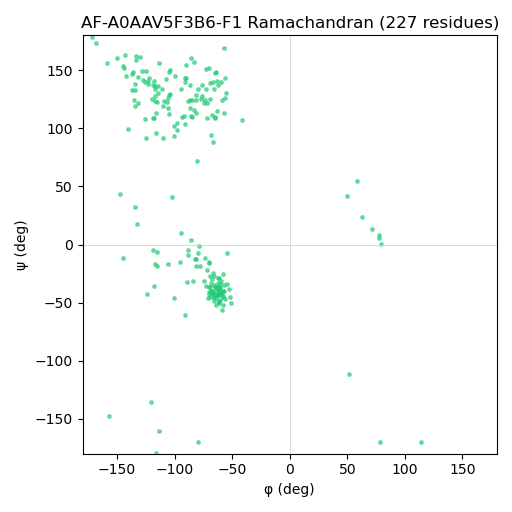TOM 1320 C CA . ILE A 1 172 ? -3.273 7.791 14.286 1.00 96.00 172 ILE A CA 1
ATOM 1321 C C . ILE A 1 172 ? -3.284 7.026 12.953 1.00 96.00 172 ILE A C 1
ATOM 1323 O O . ILE A 1 172 ? -4.012 7.358 12.022 1.00 96.00 172 ILE A O 1
ATOM 1327 N N . GLY A 1 173 ? -2.393 6.040 12.845 1.00 94.44 173 GLY A N 1
ATOM 1328 C CA . GLY A 1 173 ? -2.284 5.133 11.701 1.00 94.44 173 GLY A CA 1
ATOM 1329 C C . GLY A 1 173 ? -2.641 3.693 12.055 1.00 94.44 173 GLY A C 1
ATOM 1330 O O . GLY A 1 173 ? -3.264 3.415 13.083 1.00 94.44 173 GLY A O 1
ATOM 1331 N N . GLY A 1 174 ? -2.199 2.756 11.217 1.00 93.56 174 GLY A N 1
ATOM 1332 C CA . GLY A 1 174 ? -2.506 1.338 11.378 1.00 93.56 174 GLY A CA 1
ATOM 1333 C C . GLY A 1 174 ? -1.997 0.752 12.695 1.00 93.56 174 GLY A C 1
ATOM 1334 O O . GLY A 1 174 ? -2.695 -0.048 13.308 1.00 93.56 174 GLY A O 1
ATOM 1335 N N . ALA A 1 175 ? -0.828 1.183 13.187 1.00 93.38 175 ALA A N 1
ATOM 1336 C CA . ALA A 1 175 ? -0.280 0.656 14.439 1.00 93.38 175 ALA A CA 1
ATOM 1337 C C . ALA A 1 175 ? -1.034 1.156 15.677 1.00 93.38 175 ALA A C 1
ATOM 1339 O O . ALA A 1 175 ? -1.214 0.392 16.621 1.00 93.38 175 ALA A O 1
ATOM 1340 N N . PHE A 1 176 ? -1.505 2.407 15.661 1.00 96.25 176 PHE A N 1
ATOM 1341 C CA . PHE A 1 176 ? -2.358 2.934 16.726 1.00 96.25 176 PHE A CA 1
ATOM 1342 C C . PHE A 1 176 ? -3.689 2.178 16.773 1.00 96.25 176 PHE A C 1
ATOM 1344 O O . PHE A 1 176 ? -4.055 1.649 17.820 1.00 96.25 176 PHE A O 1
ATOM 1351 N N . VAL A 1 177 ? -4.374 2.071 15.627 1.00 95.44 177 VAL A N 1
ATOM 1352 C CA . VAL A 1 177 ? -5.675 1.390 15.526 1.00 95.44 177 VAL A CA 1
ATOM 1353 C C . VAL A 1 177 ? -5.554 -0.082 15.913 1.00 95.44 177 VAL A C 1
ATOM 1355 O O . VAL A 1 177 ? -6.303 -0.557 16.764 1.00 95.44 177 VAL A O 1
ATOM 1358 N N . PHE A 1 178 ? -4.581 -0.801 15.348 1.00 95.25 178 PHE A N 1
ATOM 1359 C CA . PHE A 1 178 ? -4.393 -2.219 15.642 1.00 95.25 178 PHE A CA 1
ATOM 1360 C C . PHE A 1 178 ? -3.924 -2.461 17.083 1.00 95.25 178 PHE A C 1
ATOM 1362 O O . PHE A 1 178 ? -4.407 -3.380 17.740 1.00 95.25 178 PHE A O 1
ATOM 1369 N N . GLY A 1 179 ? -3.026 -1.623 17.610 1.00 96.00 179 GLY A N 1
ATOM 1370 C CA . GLY A 1 179 ? -2.581 -1.707 19.001 1.00 96.00 179 GLY A CA 1
ATOM 1371 C C . GLY A 1 179 ? -3.732 -1.504 19.987 1.00 96.00 179 GLY A C 1
ATOM 1372 O O . GLY A 1 179 ? -3.873 -2.277 20.935 1.00 96.00 179 GLY A O 1
ATOM 1373 N N . LEU A 1 180 ? -4.597 -0.518 19.732 1.00 96.88 180 LEU A N 1
ATOM 1374 C CA . LEU A 1 180 ? -5.796 -0.283 20.531 1.00 96.88 180 LEU A CA 1
ATOM 1375 C C . LEU A 1 180 ? -6.780 -1.456 20.430 1.00 96.88 180 LEU A C 1
ATOM 1377 O O . LEU A 1 180 ? -7.254 -1.943 21.454 1.00 96.88 180 LEU A O 1
ATOM 1381 N N . ALA A 1 181 ? -7.041 -1.952 19.219 1.00 96.12 181 ALA A N 1
ATOM 1382 C CA . ALA A 1 181 ? -7.912 -3.105 19.005 1.00 96.12 181 ALA A CA 1
ATOM 1383 C C . ALA A 1 181 ? -7.418 -4.343 19.762 1.00 96.12 181 ALA A C 1
ATOM 1385 O O . ALA A 1 181 ? -8.204 -5.000 20.444 1.00 96.12 181 ALA A O 1
ATOM 1386 N N . LYS A 1 182 ? -6.111 -4.618 19.719 1.00 96.69 182 LYS A N 1
ATOM 1387 C CA . LYS A 1 182 ? -5.489 -5.716 20.464 1.00 96.69 182 LYS A CA 1
ATOM 1388 C C . LYS A 1 182 ? -5.686 -5.576 21.973 1.00 96.69 182 LYS A C 1
ATOM 1390 O O . LYS A 1 182 ? -6.016 -6.561 22.624 1.00 96.69 182 LYS A O 1
ATOM 1395 N N . LEU A 1 183 ? -5.533 -4.372 22.527 1.00 98.00 183 LEU A N 1
ATOM 1396 C CA . LEU A 1 183 ? -5.746 -4.123 23.958 1.00 98.00 183 LEU A CA 1
ATOM 1397 C C . LEU A 1 183 ? -7.213 -4.275 24.378 1.00 98.00 183 LEU A C 1
ATOM 1399 O O . LEU A 1 183 ? -7.481 -4.800 25.454 1.00 98.00 183 LEU A O 1
ATOM 1403 N N . LEU A 1 184 ? -8.151 -3.812 23.550 1.00 96.69 184 LEU A N 1
ATOM 1404 C CA . LEU A 1 184 ? -9.577 -3.792 23.891 1.00 96.69 184 LEU A CA 1
ATOM 1405 C C . LEU A 1 184 ? -10.291 -5.120 23.622 1.00 96.69 184 LEU A C 1
ATOM 1407 O O . LEU A 1 184 ? -11.249 -5.447 24.315 1.00 96.69 184 LEU A O 1
ATOM 1411 N N . THR A 1 185 ? -9.852 -5.872 22.612 1.00 95.69 185 THR A N 1
ATOM 1412 C CA . THR A 1 185 ? -10.554 -7.077 22.134 1.00 95.69 185 THR A CA 1
ATOM 1413 C C . THR A 1 185 ? -9.760 -8.364 22.330 1.00 95.69 185 THR A C 1
ATOM 1415 O O . THR A 1 185 ? -10.337 -9.446 22.291 1.00 95.69 185 THR A O 1
ATOM 1418 N N . GLY A 1 186 ? -8.442 -8.268 22.535 1.00 96.44 186 GLY A N 1
ATOM 1419 C CA . GLY A 1 186 ? -7.553 -9.426 22.600 1.00 96.44 186 GLY A CA 1
ATOM 1420 C C . GLY A 1 186 ? -7.193 -10.038 21.241 1.00 96.44 186 GLY A C 1
ATOM 1421 O O . GLY A 1 186 ? -6.558 -11.092 21.228 1.00 96.44 186 GLY A O 1
ATOM 1422 N N . CYS A 1 187 ? -7.559 -9.413 20.111 1.00 96.19 187 CYS A N 1
ATOM 1423 C CA . CYS A 1 187 ? -7.221 -9.932 18.783 1.00 96.19 187 CYS A CA 1
ATOM 1424 C C . CYS A 1 187 ? -5.699 -10.055 18.585 1.00 96.19 187 CYS A C 1
ATOM 1426 O O . CYS A 1 187 ? -4.919 -9.177 18.970 1.00 96.19 187 CYS A O 1
ATOM 1428 N N . ASN A 1 188 ? -5.260 -11.132 17.939 1.00 93.00 188 ASN A N 1
ATOM 1429 C CA . ASN A 1 188 ? -3.845 -11.474 17.802 1.00 93.00 188 ASN A CA 1
ATOM 1430 C C . ASN A 1 188 ? -3.276 -11.211 16.409 1.00 93.00 188 ASN A C 1
ATOM 1432 O O . ASN A 1 188 ? -2.057 -11.114 16.275 1.00 93.00 188 ASN A O 1
ATOM 1436 N N . SER A 1 189 ? -4.131 -11.045 15.400 1.00 92.69 189 SER A N 1
ATOM 1437 C CA . SER A 1 189 ? -3.729 -10.751 14.022 1.00 92.69 189 SER A CA 1
ATOM 1438 C C . SER A 1 189 ? -4.548 -9.612 13.420 1.00 92.69 189 SER A C 1
ATOM 1440 O O . SER A 1 189 ? -5.658 -9.320 13.869 1.00 92.69 189 SER A O 1
ATOM 1442 N N . TYR A 1 190 ? -4.003 -8.970 12.384 1.00 90.19 190 TYR A N 1
ATOM 1443 C CA . TYR A 1 190 ? -4.720 -7.917 11.666 1.00 90.19 190 TYR A CA 1
ATOM 1444 C C . TYR A 1 190 ? -5.961 -8.463 10.938 1.00 90.19 190 TYR A C 1
ATOM 1446 O O . TYR A 1 190 ? -7.001 -7.814 10.942 1.00 90.19 190 TYR A O 1
ATOM 1454 N N . ASP A 1 191 ? -5.896 -9.678 10.384 1.00 91.94 191 ASP A N 1
ATOM 1455 C CA . ASP A 1 191 ? -7.046 -10.310 9.723 1.00 91.94 191 ASP A CA 1
ATOM 1456 C C . ASP A 1 191 ? -8.177 -10.621 10.725 1.00 91.94 191 ASP A C 1
ATOM 1458 O O . ASP A 1 191 ? -9.348 -10.382 10.430 1.00 91.94 191 ASP A O 1
ATOM 1462 N N . GLU A 1 192 ? -7.848 -11.079 11.938 1.00 95.56 192 GLU A N 1
ATOM 1463 C CA . GLU A 1 192 ? -8.830 -11.246 13.021 1.00 95.56 192 GLU A CA 1
ATOM 1464 C C . GLU A 1 192 ? -9.461 -9.903 13.417 1.00 95.56 192 GLU A C 1
ATOM 1466 O O . GLU A 1 192 ? -10.680 -9.810 13.561 1.00 95.56 192 GLU A O 1
ATOM 1471 N N . PHE A 1 193 ? -8.652 -8.845 13.530 1.00 95.62 193 PHE A N 1
ATOM 1472 C CA . PHE A 1 193 ? -9.150 -7.491 13.766 1.00 95.62 193 PHE A CA 1
ATOM 1473 C C . PHE A 1 193 ? -10.159 -7.055 12.688 1.00 95.62 193 PHE A C 1
ATOM 1475 O O . PHE A 1 193 ? -11.248 -6.593 13.029 1.00 95.62 193 PHE A O 1
ATOM 1482 N N . LEU A 1 194 ? -9.862 -7.267 11.400 1.00 93.62 194 LEU A N 1
ATOM 1483 C CA . LEU A 1 194 ? -10.790 -6.945 10.308 1.00 93.62 194 LEU A CA 1
ATOM 1484 C C . LEU A 1 194 ? -12.100 -7.743 10.398 1.00 93.62 194 LEU A C 1
ATOM 1486 O O . LEU A 1 194 ? -13.177 -7.185 10.183 1.00 93.62 194 LEU A O 1
ATOM 1490 N N . GLN A 1 195 ? -12.034 -9.028 10.754 1.00 95.31 195 GLN A N 1
ATOM 1491 C CA . GLN A 1 195 ? -13.227 -9.857 10.957 1.00 95.31 195 GLN A CA 1
ATOM 1492 C C . GLN A 1 195 ? -14.093 -9.360 12.122 1.00 95.31 195 GLN A C 1
ATOM 1494 O O . GLN A 1 195 ? -15.322 -9.421 12.041 1.00 95.31 195 GLN A O 1
ATOM 1499 N N . LEU A 1 196 ? -13.475 -8.865 13.200 1.00 94.94 196 LEU A N 1
ATOM 1500 C CA . LEU A 1 196 ? -14.193 -8.238 14.311 1.00 94.94 196 LEU A CA 1
ATOM 1501 C C . LEU A 1 196 ? -14.857 -6.930 13.869 1.00 94.94 196 LEU A C 1
ATOM 1503 O O . LEU A 1 196 ? -16.034 -6.730 14.162 1.00 94.94 196 LEU A O 1
ATOM 1507 N N . CYS A 1 197 ? -14.157 -6.084 13.105 1.00 93.56 197 CYS A N 1
ATOM 1508 C CA . CYS A 1 197 ? -14.727 -4.850 12.555 1.00 93.56 197 CYS A CA 1
ATOM 1509 C C . CYS A 1 197 ? -15.965 -5.102 11.687 1.00 93.56 197 CYS A C 1
ATOM 1511 O O . CYS A 1 197 ? -16.932 -4.357 11.792 1.00 93.56 197 CYS A O 1
ATOM 1513 N N . GLN A 1 198 ? -15.969 -6.157 10.867 1.00 92.81 198 GLN A N 1
ATOM 1514 C CA . GLN A 1 198 ? -17.112 -6.496 10.007 1.00 92.81 198 GLN A CA 1
ATOM 1515 C C . GLN A 1 198 ? -18.369 -6.914 10.785 1.00 92.81 198 GLN A C 1
ATOM 1517 O O . GLN A 1 198 ? -19.477 -6.780 10.272 1.00 92.81 198 GLN A O 1
ATOM 1522 N N . LYS A 1 199 ? -18.205 -7.451 11.998 1.00 94.00 199 LYS A N 1
ATOM 1523 C CA . LYS A 1 199 ? -19.311 -7.893 12.864 1.00 94.00 199 LYS A CA 1
ATOM 1524 C C . LYS A 1 199 ? -19.729 -6.832 13.881 1.00 94.00 199 LYS A C 1
ATOM 1526 O O . LYS A 1 199 ? -20.766 -6.990 14.521 1.00 94.00 199 LYS A O 1
ATOM 1531 N N . GLY A 1 200 ? -18.891 -5.819 14.085 1.00 92.75 200 GLY A N 1
ATOM 1532 C CA . GLY A 1 200 ? -19.107 -4.770 15.067 1.00 92.75 200 GLY A CA 1
ATOM 1533 C C . GLY A 1 200 ? -20.215 -3.810 14.651 1.00 92.75 200 GLY A C 1
ATOM 1534 O O . GLY A 1 200 ? -20.437 -3.561 13.470 1.00 92.75 200 GLY A O 1
ATOM 1535 N N . ASP A 1 201 ? -20.874 -3.238 15.649 1.00 93.19 201 ASP A N 1
ATOM 1536 C CA . ASP A 1 201 ? -21.781 -2.110 15.483 1.00 93.19 201 ASP A CA 1
ATOM 1537 C C . ASP A 1 201 ? -21.199 -0.945 16.277 1.00 93.19 201 ASP A C 1
ATOM 1539 O O . ASP A 1 201 ? -21.167 -0.979 17.507 1.00 93.19 201 ASP A O 1
ATOM 1543 N N . ASN A 1 202 ? -20.684 0.072 15.586 1.00 92.31 202 ASN A N 1
ATOM 1544 C CA . ASN A 1 202 ? -20.089 1.222 16.259 1.00 92.31 202 ASN A CA 1
ATOM 1545 C C . ASN A 1 202 ? -21.144 2.087 16.960 1.00 92.31 202 ASN A C 1
ATOM 1547 O O . ASN A 1 202 ? -20.791 2.867 17.838 1.00 92.31 202 ASN A O 1
ATOM 1551 N N . SER A 1 203 ? -22.434 1.921 16.643 1.00 92.19 203 SER A N 1
ATOM 1552 C CA . SER A 1 203 ? -23.485 2.763 17.206 1.00 92.19 203 SER A CA 1
ATOM 1553 C C . SER A 1 203 ? -23.768 2.559 18.688 1.00 92.19 203 SER A C 1
ATOM 1555 O O . SER A 1 203 ? -24.392 3.406 19.322 1.00 92.19 203 SER A O 1
ATOM 1557 N N . VAL A 1 204 ? -23.272 1.461 19.256 1.00 92.56 204 VAL A N 1
ATOM 1558 C CA . VAL A 1 204 ? -23.382 1.168 20.688 1.00 92.56 204 VAL A CA 1
ATOM 1559 C C . VAL A 1 204 ? -22.321 1.886 21.529 1.00 92.56 204 VAL A C 1
ATOM 1561 O O . VAL A 1 204 ? -22.425 1.888 22.754 1.00 92.56 204 VAL A O 1
ATOM 1564 N N . LEU A 1 205 ? -21.295 2.466 20.892 1.00 91.94 205 LEU A N 1
ATOM 1565 C CA . LEU A 1 205 ? -20.176 3.144 21.557 1.00 91.94 205 LEU A CA 1
ATOM 1566 C C . LEU A 1 205 ? -20.005 4.591 21.092 1.00 91.94 205 LEU A C 1
ATOM 1568 O O . LEU A 1 205 ? -19.755 5.468 21.919 1.00 91.94 205 LEU A O 1
ATOM 1572 N N . ASP A 1 206 ? -20.116 4.836 19.787 1.00 94.44 206 ASP A N 1
ATOM 1573 C CA . ASP A 1 206 ? -19.921 6.159 19.210 1.00 94.44 206 ASP A CA 1
ATOM 1574 C C . ASP A 1 206 ? -21.099 7.072 19.548 1.00 94.44 206 ASP A C 1
ATOM 1576 O O . ASP A 1 206 ? -22.263 6.720 19.365 1.00 94.44 206 ASP A O 1
ATOM 1580 N N . LEU A 1 207 ? -20.781 8.291 19.983 1.00 92.94 207 LEU A N 1
ATOM 1581 C CA . LEU A 1 207 ? -21.759 9.363 20.115 1.00 92.94 207 LEU A CA 1
ATOM 1582 C C . LEU A 1 207 ? -21.901 10.079 18.765 1.00 92.94 207 LEU A C 1
ATOM 1584 O O . LEU A 1 207 ? -20.986 10.785 18.333 1.00 92.94 207 LEU A O 1
ATOM 1588 N N . PHE A 1 208 ? -23.039 9.923 18.092 1.00 88.19 208 PHE A N 1
ATOM 1589 C CA . PHE A 1 208 ? -23.293 10.570 16.806 1.00 88.19 208 PHE A CA 1
ATOM 1590 C C . PHE A 1 208 ? -23.853 11.980 16.966 1.00 88.19 208 PHE A C 1
ATOM 1592 O O . PHE A 1 208 ? -24.482 12.333 17.960 1.00 88.19 208 PHE A O 1
ATOM 1599 N N . VAL A 1 209 ? -23.733 12.777 15.896 1.00 87.62 209 VAL A N 1
ATOM 1600 C CA . VAL A 1 209 ? -24.359 14.108 15.811 1.00 87.62 209 VAL A CA 1
ATOM 1601 C C . VAL A 1 209 ? -25.858 14.041 16.107 1.00 87.62 209 VAL A C 1
ATOM 1603 O O . VAL A 1 209 ? -26.367 14.915 16.799 1.00 87.62 209 VAL A O 1
ATOM 1606 N N . LYS A 1 210 ? -26.554 12.990 15.647 1.00 86.44 210 LYS A N 1
ATOM 1607 C CA . LYS A 1 210 ? -27.987 12.803 15.919 1.00 86.44 210 LYS A CA 1
ATOM 1608 C C . LYS A 1 210 ? -28.317 12.661 17.407 1.00 86.44 210 LYS A C 1
ATOM 1610 O O . LYS A 1 210 ? -29.392 13.086 17.813 1.00 86.44 210 LYS A O 1
ATOM 1615 N N . ASP A 1 211 ? -27.388 12.141 18.206 1.00 88.56 211 ASP A N 1
ATOM 1616 C CA . ASP A 1 211 ? -27.576 11.935 19.644 1.00 88.56 211 ASP A CA 1
ATOM 1617 C C . ASP A 1 211 ? -27.417 13.250 20.429 1.00 88.56 211 ASP A C 1
ATOM 1619 O O . ASP A 1 211 ? -27.896 13.365 21.554 1.00 88.56 211 ASP A O 1
ATOM 1623 N N . ILE A 1 212 ? -26.777 14.260 19.822 1.00 89.00 212 ILE A N 1
ATOM 1624 C CA . ILE A 1 212 ? -26.577 15.598 20.401 1.00 89.00 212 ILE A CA 1
ATOM 1625 C C . ILE A 1 212 ? -27.588 16.607 19.832 1.00 89.00 212 ILE A C 1
ATOM 1627 O O . ILE A 1 212 ? -28.177 17.389 20.575 1.00 89.00 212 ILE A O 1
ATOM 1631 N N . CYS A 1 213 ? -27.772 16.608 18.510 1.00 86.19 213 CYS A N 1
ATOM 1632 C CA . CYS A 1 213 ? -28.425 17.681 17.756 1.00 86.19 213 CYS A CA 1
ATOM 1633 C C . CYS A 1 213 ? -29.702 17.250 17.007 1.00 86.19 213 CYS A C 1
ATOM 1635 O O . CYS A 1 213 ? -30.351 18.106 16.409 1.00 86.19 213 CYS A O 1
ATOM 1637 N N . GLY A 1 214 ? -30.067 15.962 16.999 1.00 80.44 214 GLY A N 1
ATOM 1638 C CA . GLY A 1 214 ? -31.161 15.434 16.168 1.00 80.44 214 GLY A CA 1
ATOM 1639 C C . GLY A 1 214 ? -30.779 15.215 14.692 1.00 80.44 214 GLY A C 1
ATOM 1640 O O . GLY A 1 214 ? -29.605 15.243 14.325 1.00 80.44 214 GLY A O 1
ATOM 1641 N N . GLU A 1 215 ? -31.757 14.943 13.822 1.00 75.31 215 GLU A N 1
ATOM 1642 C CA . GLU A 1 215 ? -31.496 14.583 12.417 1.00 75.31 215 GLU A CA 1
ATOM 1643 C C . GLU A 1 215 ? -31.003 15.777 11.577 1.00 75.31 215 GLU A C 1
ATOM 1645 O O . GLU A 1 215 ? -31.762 16.676 11.219 1.00 75.31 215 GLU A O 1
ATOM 1650 N N . LEU A 1 216 ? -29.718 15.755 11.210 1.00 68.69 216 LEU A N 1
ATOM 1651 C CA . LEU A 1 216 ? -29.104 16.646 10.223 1.00 68.69 216 LEU A CA 1
ATOM 1652 C C . LEU A 1 216 ? -28.402 15.807 9.146 1.00 68.69 216 LEU A C 1
ATOM 1654 O O . LEU A 1 216 ? -27.757 14.802 9.445 1.00 68.69 216 LEU A O 1
ATOM 1658 N N . ILE A 1 217 ? -28.519 16.224 7.883 1.00 60.72 217 ILE A N 1
ATOM 1659 C CA . ILE A 1 217 ? -27.950 15.515 6.727 1.00 60.72 217 ILE A CA 1
ATOM 1660 C C . ILE A 1 217 ? -26.465 15.881 6.592 1.00 60.72 217 ILE A C 1
ATOM 1662 O O . ILE A 1 217 ? -26.131 17.059 6.465 1.00 60.72 217 ILE A O 1
ATOM 1666 N N . SER A 1 218 ? -25.574 14.884 6.572 1.00 55.72 218 SER A N 1
ATOM 1667 C CA . SER A 1 218 ? -24.153 15.072 6.248 1.00 55.72 218 SER A CA 1
ATOM 1668 C C . SER A 1 218 ? -23.851 14.680 4.797 1.00 55.72 218 SER A C 1
ATOM 1670 O O . SER A 1 218 ? -24.441 13.750 4.243 1.00 55.72 218 SER A O 1
ATOM 1672 N N . GLN A 1 219 ? -22.926 15.403 4.161 1.00 46.12 219 GLN A N 1
ATOM 1673 C CA . GLN A 1 219 ? -22.388 15.053 2.845 1.00 46.12 219 GLN A CA 1
ATOM 1674 C C . GLN A 1 219 ? -21.210 14.079 2.999 1.00 46.12 219 GLN A C 1
ATOM 1676 O O . GLN A 1 219 ? -20.356 14.263 3.866 1.00 46.12 219 GLN A O 1
ATOM 1681 N N . LYS A 1 220 ? -21.153 13.051 2.144 1.00 46.19 220 LYS A N 1
ATOM 1682 C CA . LYS A 1 220 ? -20.030 12.104 2.063 1.00 46.19 220 LYS A CA 1
ATOM 1683 C C . LYS A 1 220 ? -18.996 12.592 1.044 1.00 46.19 220 LYS A C 1
ATOM 1685 O O . LYS A 1 220 ? -19.364 13.117 -0.003 1.00 46.19 220 LYS A O 1
ATOM 1690 N N . VAL A 1 221 ? -17.714 12.368 1.331 1.00 39.94 221 VAL A N 1
ATOM 1691 C CA . VAL A 1 221 ? -16.590 12.621 0.414 1.00 39.94 221 VAL A CA 1
ATOM 1692 C C . VAL A 1 221 ? -15.997 11.278 -0.013 1.00 39.94 221 VAL A C 1
ATOM 1694 O O . VAL A 1 221 ? -15.782 10.408 0.827 1.00 39.94 221 VAL A O 1
ATOM 1697 N N . CYS A 1 222 ? -15.743 11.105 -1.312 1.00 41.94 222 CYS A N 1
ATOM 1698 C CA . CYS A 1 222 ? -15.082 9.922 -1.869 1.0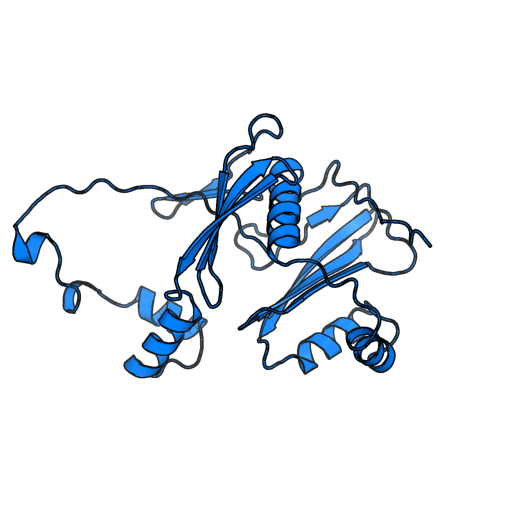0 41.94 222 CYS A CA 1
ATOM 1699 C C . CYS A 1 222 ? -13.562 10.129 -1.917 1.00 41.94 222 CYS A C 1
ATOM 1701 O O . CYS A 1 222 ? -13.094 11.224 -2.230 1.00 41.94 222 CYS A O 1
ATOM 1703 N N . VAL A 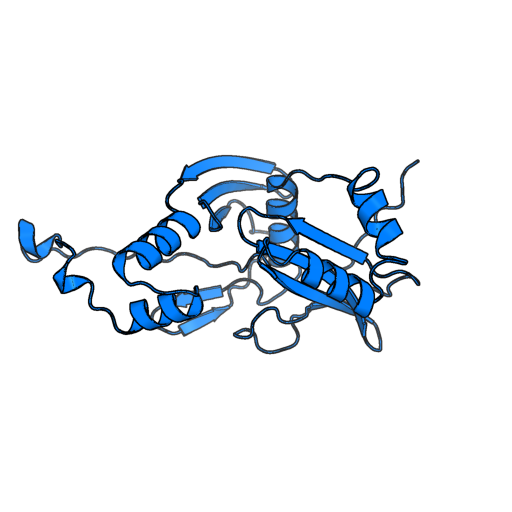1 223 ? -12.796 9.068 -1.656 1.00 51.41 223 VAL A N 1
ATOM 1704 C CA . VAL A 1 223 ? -11.327 9.059 -1.729 1.00 51.41 223 VAL A CA 1
ATOM 1705 C C . VAL A 1 223 ? -10.891 8.126 -2.860 1.00 51.41 223 VAL A C 1
ATOM 1707 O O . VAL A 1 223 ? -11.448 7.041 -3.017 1.00 51.41 223 VAL A O 1
ATOM 1710 N N . PHE A 1 224 ? -9.912 8.551 -3.660 1.00 49.72 224 PHE A N 1
ATOM 1711 C CA . PHE A 1 224 ? -9.263 7.698 -4.660 1.00 49.72 224 PHE A CA 1
ATOM 1712 C C . PHE A 1 224 ? -8.206 6.832 -3.978 1.00 49.72 224 PHE A C 1
ATOM 1714 O O . PHE A 1 224 ? -7.366 7.358 -3.246 1.00 49.72 224 PHE A O 1
ATOM 1721 N N . ILE A 1 225 ? -8.247 5.520 -4.215 1.00 57.62 225 ILE A N 1
ATOM 1722 C CA . ILE A 1 225 ? -7.298 4.576 -3.627 1.00 57.62 225 ILE A CA 1
ATOM 1723 C C . ILE A 1 225 ? -6.320 4.149 -4.717 1.00 57.62 225 ILE A C 1
ATOM 1725 O O . ILE A 1 225 ? -6.710 3.683 -5.788 1.00 57.62 225 ILE A O 1
ATOM 1729 N N . VAL A 1 226 ? -5.034 4.313 -4.425 1.00 51.44 226 VAL A N 1
ATOM 1730 C CA . VAL A 1 226 ? -3.948 3.729 -5.208 1.00 51.44 226 VAL A CA 1
ATOM 1731 C C . VAL A 1 226 ? -3.241 2.747 -4.276 1.00 51.44 226 VAL A C 1
ATOM 1733 O O . VAL A 1 226 ? -2.678 3.196 -3.273 1.00 51.44 226 VAL A O 1
ATOM 1736 N N . PRO A 1 227 ? -3.291 1.430 -4.532 1.00 52.03 227 PRO A N 1
ATOM 1737 C CA . PRO A 1 227 ? -2.470 0.474 -3.812 1.00 52.03 227 PRO A CA 1
ATOM 1738 C C . PRO A 1 227 ? -1.007 0.765 -4.151 1.00 52.03 227 PRO A C 1
ATOM 1740 O O . PRO A 1 227 ? -0.550 0.565 -5.274 1.00 52.03 227 PRO A O 1
ATOM 1743 N N . ILE A 1 228 ? -0.278 1.299 -3.178 1.00 47.12 228 ILE A N 1
ATOM 1744 C CA . ILE A 1 228 ? 1.171 1.431 -3.263 1.00 47.12 228 ILE A CA 1
ATOM 1745 C C . ILE A 1 228 ? 1.718 0.150 -2.644 1.00 47.12 228 ILE A C 1
ATOM 1747 O O . ILE A 1 228 ? 1.619 -0.038 -1.431 1.00 47.12 228 ILE A O 1
ATOM 1751 N N . VAL A 1 229 ? 2.173 -0.753 -3.510 1.00 38.28 229 VAL A N 1
ATOM 1752 C CA . VAL A 1 229 ? 2.727 -2.061 -3.137 1.00 38.28 229 VAL A CA 1
ATOM 1753 C C . VAL A 1 229 ? 4.101 -1.907 -2.496 1.00 38.28 229 VAL A C 1
ATOM 1755 O O . VAL A 1 229 ? 4.889 -1.079 -3.010 1.00 38.28 229 VAL A O 1
#

Solvent-accessible surface area (backbone atoms only — not comparable to full-atom values): 13810 Å² total; per-residue (Å²): 131,87,72,79,75,83,79,83,50,47,64,83,24,38,72,47,74,54,88,89,46,86,62,50,32,32,38,21,58,67,31,72,76,61,102,62,52,54,76,48,77,47,78,57,90,56,40,30,36,38,44,35,46,44,86,46,93,87,18,22,26,47,36,56,51,77,35,52,46,93,43,50,65,59,50,51,53,47,40,50,74,70,56,54,47,99,41,70,66,60,48,57,57,30,71,74,74,68,64,86,82,72,58,69,69,58,51,51,49,42,49,51,52,50,40,54,55,45,31,71,70,53,29,31,37,73,55,98,93,41,79,43,70,44,87,53,53,71,93,65,59,60,68,45,73,47,74,49,78,44,50,37,29,41,34,34,40,33,66,47,84,89,40,67,44,83,71,54,72,43,71,82,17,52,48,45,55,50,52,49,46,28,74,75,70,64,47,88,46,71,70,54,45,52,56,50,59,75,72,55,67,64,77,84,74,56,85,50,67,52,80,78,75,40,97,73,91,80,87,87,82,89,70,81,50,64,83,82,127

Foldseek 3Di:
DCPDDPDQDLAVWEFPDDLPDPWTKIWRQPADDDPAKDKDWDQDPFKIKIWIWDDDVNHIITTMDMDTNVVVVVVLVVCVVSVNDVDSCCVVVCVVPPDPDDDPVQCQLLLLLCCLDRYFQQWWFADPNDTDGDNRHNVHNDFDWDFDADCWTWIKTRGDNRDIDGDDIGNPGPVVVVVVLCVPPVDDDPVSSVVCVVVDDCVVPDDDPCNVPNDDDDDDDTDMDRPPD

Nearest PDB structures (foldseek):
  7t1i-assembly1_B  TM=8.322E-01  e=4.762E-13  Saccharomyces cerevisiae S288C
  7t1h-assembly1_B  TM=8.370E-01  e=9.060E-13  Saccharomyces cerevisiae S288C
  6uj5-assembly1_A  TM=8.354E-01  e=4.143E-12  Saccharomyces cerevisiae S288C
  7t1i-assembly1_A  TM=8.273E-01  e=9.392E-12  Saccharomyces cerevisiae S288C
  7t1g-assembly1_B  TM=8.142E-01  e=3.206E-11  Saccharomyces cerevisiae S288C

Sequence (229 aa):
MDRGRVTFDFTGAEIRGDLEGRNPPIFLPCLQTAASPLVAIDIGGTLIKLAYTASCGDGSELRFATFEKHRLDDCFEFIQAEGLVPSKDDFLNKLHVHLDKLHEFECLVSGANVMLKNIPGTAFTYMDGKMTTVDVSPNNLFPYLIVNIGTCVAMIKVTGNKTFEFVTTTNIGGAFVFGLAKLLTGCNSYDEFLQLCQKGDNSVLDLFVKDICGELISQKVCVFIVPIV

pLDDT: mean 83.34, std 14.98, range [32.69, 98.0]

Radius of gyration: 20.6 Å; Cα contacts (8 Å, |Δi|>4): 325; chains: 1; bounding box: 63×38×48 Å

Organism: NCBI:txid191504

Secondary structure (DSSP, 8-state):
----------TT-EE-S-TTSSS--EEETT----SS--EEEEE-SSEEEEEEEEEETTEEEEEEEEEEGGGHHHHHHHHHHTT-SS-HHHHHHHHHH------HHHHHHHHHHHHHHHSTTS-EEEETTEEEE----GGG--SEEEEEESSSEEEEEEEETTEEEEEEEES-SHHHHHHHHHHHH---SHHHHHHHHHH--GGGT---HHHHH---PPP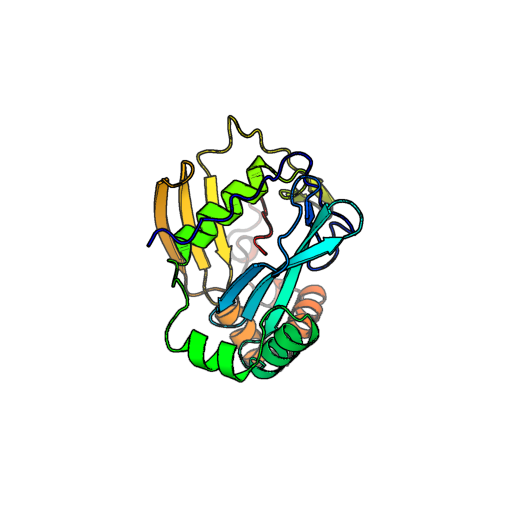P----B----